Protein AF-A0A0X3PB44-F1 (afdb_monomer)

Foldseek 3Di:
DDPPPLPDAFLQVLLLVLQLQAAVVVLLVLLVQLQPDPDLVSNLVSLLVVLVVQLVSSCVVDDVPSDPLRRLLSCQLSVCLQQVVLQPVFAALPAAQLNVLVLLCVLLVPDCPDLLSQCLNPVVDCVNVNPDPPDDSLNSQLVSCQVQADQDAPHTSSNLVVLVRQSRPDDDPVSNSVSCSVVLRRDHSSSNSSSSCCRHPSHSNSVDDPQSSQCSSPVCLVVLVVVCVPPHSDGPSCSSVPPPD

Radius of gyration: 19.38 Å; Cα contacts (8 Å, |Δi|>4): 290; chains: 1; bounding box: 45×48×60 Å

Nearest PDB structures (foldseek):
  6bkf-assembly1_A  TM=9.216E-01  e=1.180E-10  Homo sapiens
  6bkg-assembly1_A  TM=8.943E-01  e=8.559E-11  Homo sapiens
  7lsy-assembly1_Y  TM=8.907E-01  e=2.461E-10  Homo sapiens
  3w1g-assembly1_A  TM=8.841E-01  e=3.096E-10  Homo sapiens
  4htp-assembly1_A  TM=9.283E-01  e=1.022E-09  Homo sapiens

Structure (mmCIF, N/CA/C/O backbone):
data_AF-A0A0X3PB44-F1
#
_entry.id   AF-A0A0X3PB44-F1
#
loop_
_atom_site.group_PDB
_atom_site.id
_atom_site.type_symbol
_atom_site.label_atom_id
_atom_site.label_alt_id
_atom_site.label_comp_id
_atom_site.label_asym_id
_atom_site.label_entity_id
_atom_site.label_seq_id
_atom_site.pdbx_PDB_ins_code
_atom_site.Cartn_x
_atom_site.Cartn_y
_atom_site.Cartn_z
_atom_site.occupancy
_atom_site.B_iso_or_equiv
_atom_site.auth_seq_id
_atom_site.auth_comp_id
_atom_site.auth_asym_id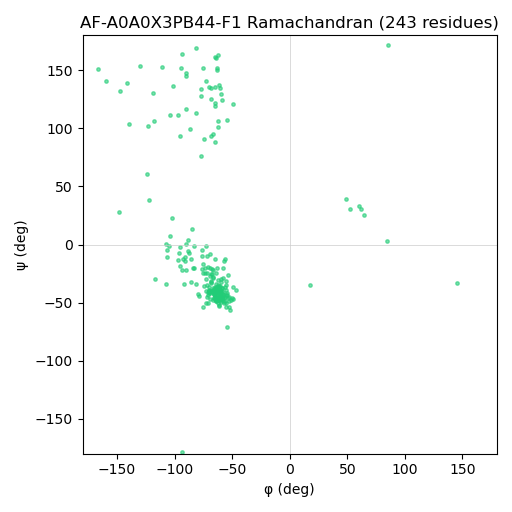
_atom_site.auth_atom_id
_atom_site.pdbx_PDB_model_num
ATOM 1 N N . MET A 1 1 ? 9.470 29.745 -38.416 1.00 33.91 1 MET A N 1
A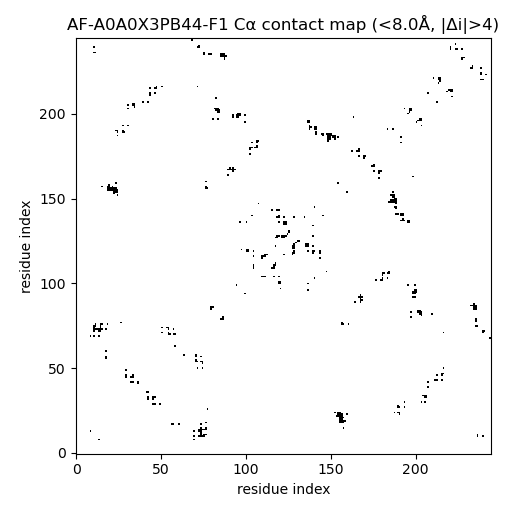TOM 2 C CA . MET A 1 1 ? 10.387 28.926 -37.599 1.00 33.91 1 MET A CA 1
ATOM 3 C C . MET A 1 1 ? 9.565 28.364 -36.459 1.00 33.91 1 MET A C 1
ATOM 5 O O . MET A 1 1 ? 9.212 29.106 -35.558 1.00 33.91 1 MET A O 1
ATOM 9 N N . THR A 1 2 ? 9.120 27.118 -36.587 1.00 33.22 2 THR A N 1
ATOM 10 C CA . THR A 1 2 ? 8.346 26.417 -35.558 1.00 33.22 2 THR A CA 1
ATOM 11 C C . THR A 1 2 ? 9.322 25.871 -34.525 1.00 33.22 2 THR A C 1
ATOM 13 O O . THR A 1 2 ? 10.145 25.020 -34.859 1.00 33.22 2 THR A O 1
ATOM 16 N N . GLU A 1 3 ? 9.269 26.392 -33.302 1.00 34.72 3 GLU A N 1
ATOM 17 C CA . GLU A 1 3 ? 10.006 25.851 -32.162 1.00 34.72 3 GLU A CA 1
ATOM 18 C C . GLU A 1 3 ? 9.521 24.426 -31.884 1.00 34.72 3 GLU A C 1
ATOM 20 O O . GLU A 1 3 ? 8.417 24.203 -31.393 1.00 34.72 3 GLU A O 1
ATOM 25 N N . SER A 1 4 ? 10.351 23.445 -32.228 1.00 36.22 4 SER A N 1
ATOM 26 C CA . SER A 1 4 ? 10.206 22.071 -31.768 1.00 36.22 4 SER A CA 1
ATOM 27 C C . SER A 1 4 ? 10.491 22.043 -30.268 1.00 36.22 4 SER A C 1
ATOM 29 O O . SER A 1 4 ? 11.646 21.955 -29.844 1.00 36.22 4 SER A O 1
ATOM 31 N N . THR A 1 5 ? 9.444 22.154 -29.455 1.00 37.22 5 THR A N 1
ATOM 32 C CA . THR A 1 5 ? 9.512 21.897 -28.017 1.00 37.22 5 THR A CA 1
ATOM 33 C C . THR A 1 5 ? 9.798 20.408 -27.843 1.00 37.22 5 THR A C 1
ATOM 35 O O . THR A 1 5 ? 8.906 19.569 -27.924 1.00 37.22 5 THR A O 1
ATOM 38 N N . SER A 1 6 ? 11.071 20.049 -27.683 1.00 42.00 6 SER A N 1
ATOM 39 C CA . SER A 1 6 ? 11.455 18.696 -27.286 1.00 42.00 6 SER A CA 1
ATOM 40 C C . SER A 1 6 ? 10.859 18.438 -25.901 1.00 42.00 6 SER A C 1
ATOM 42 O O . SER A 1 6 ? 11.397 18.932 -24.912 1.00 42.00 6 SER A O 1
ATOM 44 N N . CYS A 1 7 ? 9.742 17.706 -25.819 1.00 48.41 7 CYS A N 1
ATOM 45 C CA . CYS A 1 7 ? 9.168 17.253 -24.552 1.00 48.41 7 CYS A CA 1
ATOM 46 C C . CYS A 1 7 ? 10.237 16.488 -23.766 1.00 48.41 7 CYS A C 1
ATOM 48 O O . CYS A 1 7 ? 10.630 15.381 -24.127 1.00 48.41 7 CYS A O 1
ATOM 50 N N . GLN A 1 8 ? 10.748 17.112 -22.709 1.00 57.81 8 GLN A N 1
ATOM 51 C CA . GLN A 1 8 ? 11.728 16.505 -21.825 1.00 57.81 8 GLN A CA 1
ATOM 52 C C . GLN A 1 8 ? 11.036 15.371 -21.055 1.00 57.81 8 GLN A C 1
ATOM 54 O O . GLN A 1 8 ? 9.994 15.588 -20.441 1.00 57.81 8 GLN A O 1
ATOM 59 N N . PHE A 1 9 ? 11.584 14.156 -21.106 1.00 58.06 9 PHE A N 1
ATOM 60 C CA . PHE A 1 9 ? 11.024 13.011 -20.390 1.00 58.06 9 PHE A CA 1
ATOM 61 C C . PHE A 1 9 ? 11.114 13.233 -18.872 1.00 58.06 9 PHE A C 1
ATOM 63 O O . PHE A 1 9 ? 12.212 13.370 -18.328 1.00 58.06 9 PHE A O 1
ATOM 70 N N . ILE A 1 10 ? 9.966 13.256 -18.188 1.00 65.31 10 ILE A N 1
ATOM 71 C CA . ILE A 1 10 ? 9.881 13.352 -16.726 1.00 65.31 10 ILE A CA 1
ATOM 72 C C . ILE A 1 10 ? 9.184 12.080 -16.199 1.00 65.31 10 ILE A C 1
ATOM 74 O O . ILE A 1 10 ? 7.964 11.971 -16.323 1.00 65.31 10 ILE A O 1
ATOM 78 N N . PRO A 1 11 ? 9.914 11.133 -15.571 1.00 63.12 11 PRO A N 1
ATOM 79 C CA . PRO A 1 11 ? 9.401 9.875 -15.018 1.00 63.12 11 PRO A CA 1
ATOM 80 C C . PRO A 1 11 ? 8.130 9.997 -14.181 1.00 63.12 11 PRO A C 1
ATOM 82 O O . PRO A 1 11 ? 7.253 9.141 -14.254 1.00 63.12 11 PRO A O 1
ATOM 85 N N . SER A 1 12 ? 8.024 11.050 -13.368 1.00 66.56 12 SER A N 1
ATOM 86 C CA . SER A 1 12 ? 6.854 11.279 -12.521 1.00 66.56 12 SER A CA 1
ATOM 87 C C . SER A 1 12 ? 5.620 11.673 -13.331 1.00 66.56 12 SER A C 1
ATOM 89 O O . SER A 1 12 ? 4.534 11.189 -13.026 1.00 66.56 12 SER A O 1
ATOM 91 N N . VAL A 1 13 ? 5.783 12.488 -14.377 1.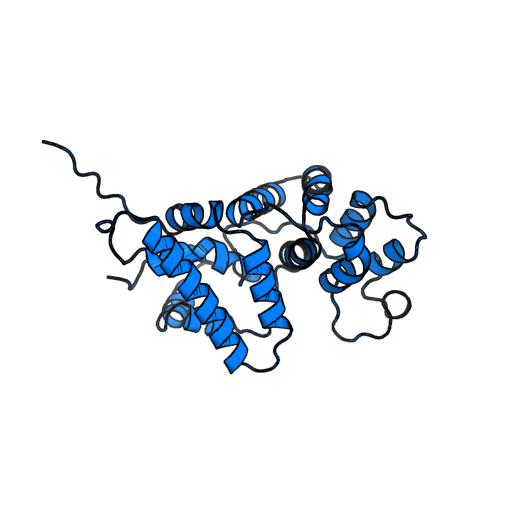00 73.31 13 VAL A N 1
ATOM 92 C CA . VAL A 1 13 ? 4.695 12.925 -15.268 1.00 73.31 13 VAL A CA 1
ATOM 93 C C . VAL A 1 13 ? 4.255 11.776 -16.169 1.00 73.31 13 VAL A C 1
ATOM 95 O O . VAL A 1 13 ? 3.077 11.431 -16.212 1.00 73.31 13 VAL A O 1
ATOM 98 N N . GLU A 1 14 ? 5.207 11.118 -16.825 1.00 74.38 14 GLU A N 1
ATOM 99 C CA . GLU A 1 14 ? 4.928 9.988 -17.714 1.00 74.38 14 GLU A CA 1
ATOM 100 C C . GLU A 1 14 ? 4.397 8.774 -16.950 1.00 74.38 14 GLU A C 1
ATOM 102 O O . GLU A 1 14 ? 3.469 8.099 -17.393 1.00 74.38 14 GLU A O 1
ATOM 107 N N . GLY A 1 15 ? 4.918 8.531 -15.746 1.00 78.81 15 GLY A N 1
ATOM 108 C CA . GLY A 1 15 ? 4.370 7.532 -14.841 1.00 78.81 15 GLY A CA 1
ATOM 109 C C . GLY A 1 15 ? 2.950 7.863 -14.392 1.00 78.81 15 GLY A C 1
ATOM 110 O O . GLY A 1 15 ? 2.113 6.963 -14.340 1.00 78.81 15 GLY A O 1
ATOM 111 N N . ALA A 1 16 ? 2.647 9.130 -14.085 1.00 80.69 16 ALA A N 1
ATOM 112 C CA . ALA A 1 16 ? 1.296 9.542 -13.700 1.00 80.69 16 ALA A CA 1
ATOM 113 C C . ALA A 1 16 ? 0.276 9.287 -14.821 1.00 80.69 16 ALA A C 1
ATOM 115 O O . ALA A 1 16 ? -0.841 8.859 -14.535 1.00 80.69 16 ALA A O 1
ATOM 116 N N . ARG A 1 17 ? 0.681 9.462 -16.086 1.00 82.75 17 ARG A N 1
ATOM 117 C CA . ARG A 1 17 ? -0.168 9.222 -17.260 1.00 82.75 17 ARG A CA 1
ATOM 118 C C . ARG A 1 17 ? -0.655 7.778 -17.371 1.00 82.75 17 ARG A C 1
ATOM 120 O O . ARG A 1 17 ? -1.838 7.557 -17.580 1.00 82.75 17 ARG A O 1
ATOM 127 N N . ILE A 1 18 ? 0.221 6.788 -17.207 1.00 86.88 18 ILE A N 1
ATOM 128 C CA . ILE A 1 18 ? -0.222 5.384 -17.182 1.00 86.88 18 ILE A CA 1
ATOM 129 C C . ILE A 1 18 ? -0.915 5.043 -15.855 1.00 86.88 18 ILE A C 1
ATOM 131 O O . ILE A 1 18 ? -1.887 4.287 -15.833 1.00 86.88 18 ILE A O 1
ATOM 135 N N . ALA A 1 19 ? -0.454 5.607 -14.736 1.00 89.56 19 ALA A N 1
ATOM 136 C CA . ALA A 1 19 ? -1.018 5.339 -13.416 1.00 89.56 19 ALA A CA 1
ATOM 137 C C . ALA A 1 19 ? -2.473 5.812 -13.261 1.00 89.56 19 ALA A C 1
ATOM 139 O O . ALA A 1 19 ? -3.181 5.271 -12.409 1.00 89.56 19 ALA A O 1
ATOM 140 N N . SER A 1 20 ? -2.921 6.796 -14.046 1.00 91.56 20 SER A N 1
ATOM 141 C CA . SER A 1 20 ? -4.304 7.284 -14.035 1.00 91.56 20 SER A CA 1
ATOM 142 C C . SER A 1 20 ? -5.293 6.320 -14.688 1.00 91.56 20 SER A C 1
ATOM 144 O O . SER A 1 20 ? -6.471 6.383 -14.368 1.00 91.56 20 SER A O 1
ATOM 146 N N . GLU A 1 21 ? -4.830 5.401 -15.537 1.00 90.06 21 GLU A N 1
ATOM 147 C CA . GLU A 1 21 ? -5.661 4.369 -16.177 1.00 90.06 21 GLU A CA 1
ATOM 148 C C . GLU A 1 21 ? -5.430 2.972 -15.582 1.00 90.06 21 GLU A C 1
ATOM 150 O O . GLU A 1 21 ? -6.163 2.027 -15.876 1.00 90.06 21 GLU A O 1
ATOM 155 N N . PHE A 1 22 ? -4.391 2.804 -14.758 1.00 92.31 22 PHE A N 1
ATOM 156 C CA . PHE A 1 22 ? -4.017 1.508 -14.202 1.00 92.31 22 PHE A CA 1
ATOM 157 C C . PHE A 1 22 ? -4.732 1.249 -12.862 1.00 92.31 22 PHE A C 1
ATOM 159 O O . PHE A 1 22 ? -4.448 1.956 -11.889 1.00 92.31 22 PHE A O 1
ATOM 166 N N . PRO A 1 23 ? -5.596 0.217 -12.749 1.00 95.38 23 PRO A N 1
ATOM 167 C CA . PRO A 1 23 ? -6.331 -0.039 -11.511 1.00 95.38 23 PRO A CA 1
ATOM 168 C C . PRO A 1 23 ? -5.408 -0.508 -10.381 1.00 95.38 23 PRO A C 1
ATOM 170 O O . PRO A 1 23 ? -4.579 -1.411 -10.564 1.00 95.38 23 PRO A O 1
ATOM 173 N N . PHE A 1 24 ? -5.584 0.058 -9.188 1.00 97.44 24 PHE A N 1
ATOM 174 C CA . PHE A 1 24 ? -4.818 -0.298 -7.996 1.00 97.44 24 PHE A CA 1
ATOM 175 C C . PHE A 1 24 ? -5.026 -1.765 -7.609 1.00 97.44 24 PHE A C 1
ATOM 177 O O . PHE A 1 24 ? -4.054 -2.459 -7.304 1.00 97.44 24 PHE A O 1
ATOM 184 N N . TYR A 1 25 ? -6.243 -2.289 -7.758 1.00 96.94 25 TYR A N 1
ATOM 185 C CA . TYR A 1 25 ? -6.548 -3.703 -7.558 1.00 96.94 25 TYR A CA 1
ATOM 186 C C . TYR A 1 25 ? -5.595 -4.667 -8.297 1.00 96.94 25 TYR A C 1
ATOM 188 O O . TYR A 1 25 ? -5.221 -5.720 -7.770 1.00 96.94 25 TYR A O 1
ATOM 196 N N . ILE A 1 26 ? -5.138 -4.326 -9.512 1.00 96.19 26 ILE A N 1
ATOM 197 C CA . ILE A 1 26 ? -4.180 -5.159 -10.261 1.00 96.19 26 ILE A CA 1
ATOM 198 C C . ILE A 1 26 ? -2.817 -5.207 -9.555 1.00 96.19 26 ILE A C 1
ATOM 200 O O . ILE A 1 26 ? -2.192 -6.270 -9.493 1.00 96.19 26 ILE A O 1
ATOM 204 N N . LEU A 1 27 ? -2.372 -4.085 -8.985 1.00 97.38 27 LEU A N 1
ATOM 205 C CA . LEU A 1 27 ? -1.155 -4.017 -8.177 1.00 97.38 27 LEU A CA 1
ATOM 206 C C . LEU A 1 27 ? -1.317 -4.784 -6.855 1.00 97.38 27 LEU A C 1
ATOM 208 O O . LEU A 1 27 ? -0.427 -5.542 -6.472 1.00 97.38 27 LEU A O 1
ATOM 212 N N . CYS A 1 28 ? -2.476 -4.691 -6.204 1.00 97.75 28 CYS A N 1
ATOM 213 C CA . CYS A 1 28 ? -2.785 -5.480 -5.011 1.00 97.75 28 CYS A CA 1
ATOM 214 C C . CYS A 1 28 ? -2.748 -6.993 -5.271 1.00 97.75 28 CYS A C 1
ATOM 216 O O . CYS A 1 28 ? -2.203 -7.746 -4.464 1.00 97.75 28 CYS A O 1
ATOM 218 N N . LYS A 1 29 ? -3.249 -7.454 -6.426 1.00 97.31 29 LYS A N 1
ATOM 219 C CA . LYS A 1 29 ? -3.126 -8.862 -6.847 1.00 97.31 29 LYS A CA 1
ATOM 220 C C . LYS A 1 29 ? -1.672 -9.296 -7.025 1.00 97.31 29 LYS A C 1
ATOM 222 O O . LYS A 1 29 ? -1.329 -10.429 -6.684 1.00 97.31 29 LYS A O 1
ATOM 227 N N . LEU A 1 30 ? -0.809 -8.417 -7.544 1.00 98.00 30 LEU A N 1
ATOM 228 C CA . LEU A 1 30 ? 0.629 -8.688 -7.577 1.00 98.00 30 LEU A CA 1
ATOM 229 C C . LEU A 1 30 ? 1.170 -8.837 -6.152 1.00 98.00 30 LEU A C 1
ATOM 231 O O . LEU A 1 30 ? 1.839 -9.830 -5.878 1.00 98.00 30 LEU A O 1
ATOM 235 N N . PHE A 1 31 ? 0.884 -7.889 -5.258 1.00 97.88 31 PHE A N 1
ATOM 236 C CA . PHE A 1 31 ? 1.365 -7.942 -3.877 1.00 97.88 31 PHE A CA 1
ATOM 237 C C . PHE A 1 31 ? 0.943 -9.234 -3.170 1.00 97.88 31 PHE A C 1
ATOM 239 O O . PHE A 1 31 ? 1.796 -9.901 -2.589 1.00 97.88 31 PHE A O 1
ATOM 246 N N . GLU A 1 32 ? -0.317 -9.652 -3.317 1.00 96.50 32 GLU A N 1
ATOM 247 C CA . GLU A 1 32 ? -0.823 -10.911 -2.757 1.00 96.50 32 GLU A CA 1
ATOM 248 C C . GLU A 1 32 ? -0.089 -12.133 -3.327 1.00 96.50 32 GLU A C 1
ATOM 250 O O . GLU A 1 32 ? 0.370 -13.013 -2.598 1.00 96.50 32 GLU A O 1
ATOM 255 N N . ARG A 1 33 ? 0.125 -12.167 -4.647 1.00 96.50 33 ARG A N 1
ATOM 256 C CA . ARG A 1 33 ? 0.892 -13.244 -5.288 1.00 96.50 33 ARG A CA 1
ATOM 257 C C . ARG A 1 33 ? 2.339 -13.299 -4.787 1.00 96.50 33 ARG A C 1
ATOM 259 O O . ARG A 1 33 ? 2.908 -14.389 -4.666 1.00 96.50 33 ARG A O 1
ATOM 266 N N . LEU A 1 34 ? 2.952 -12.144 -4.527 1.00 96.75 34 LEU A N 1
ATOM 267 C CA . LEU A 1 34 ? 4.317 -12.049 -4.014 1.00 96.75 34 LEU A CA 1
ATOM 268 C C . LEU A 1 34 ? 4.407 -12.458 -2.537 1.00 96.75 34 LEU A C 1
ATOM 270 O O . LEU A 1 34 ? 5.363 -13.151 -2.184 1.00 96.75 34 LEU A O 1
ATOM 274 N N . SER A 1 35 ? 3.437 -12.084 -1.697 1.00 94.00 35 SER A N 1
ATOM 275 C CA . SER A 1 35 ? 3.423 -12.437 -0.271 1.00 94.00 35 SER A CA 1
ATOM 276 C C . SER A 1 35 ? 3.158 -13.924 -0.037 1.00 94.00 35 SER A C 1
ATOM 278 O O . SER A 1 35 ? 3.829 -14.533 0.793 1.00 94.00 35 SER A O 1
ATOM 280 N N . CYS A 1 36 ? 2.247 -14.541 -0.796 1.00 92.25 36 CYS A N 1
ATOM 281 C CA . CYS A 1 36 ? 1.906 -15.959 -0.628 1.00 92.25 36 CYS A CA 1
ATOM 282 C C . CYS A 1 36 ? 2.989 -16.923 -1.139 1.00 92.25 36 CYS A C 1
ATOM 284 O O . CYS A 1 36 ? 3.057 -18.076 -0.711 1.00 92.25 36 CYS A O 1
ATOM 286 N N . SER A 1 37 ? 3.840 -16.494 -2.075 1.00 93.69 37 SER A N 1
ATOM 287 C CA . SER A 1 37 ? 4.899 -17.353 -2.610 1.00 93.69 37 SER A CA 1
ATOM 288 C C . SER A 1 37 ? 6.070 -17.466 -1.631 1.00 93.69 37 SER A C 1
ATOM 290 O O . SER A 1 37 ? 6.594 -16.461 -1.168 1.00 93.69 37 SER A O 1
ATOM 292 N N . GLN A 1 38 ? 6.578 -18.676 -1.398 1.00 92.81 38 GLN A N 1
ATOM 293 C CA . GLN A 1 38 ? 7.861 -18.889 -0.704 1.00 92.81 38 GLN A CA 1
ATOM 294 C C . GLN A 1 38 ? 9.035 -19.072 -1.684 1.00 92.81 38 GLN A C 1
ATOM 296 O O . GLN A 1 38 ? 10.200 -19.085 -1.299 1.00 92.81 38 GLN A O 1
ATOM 301 N N . VAL A 1 39 ? 8.749 -19.177 -2.988 1.00 96.12 39 VAL A N 1
ATOM 302 C CA . VAL A 1 39 ? 9.752 -19.464 -4.022 1.00 96.12 39 VAL A CA 1
ATOM 303 C C . VAL A 1 39 ? 10.219 -18.166 -4.677 1.00 96.12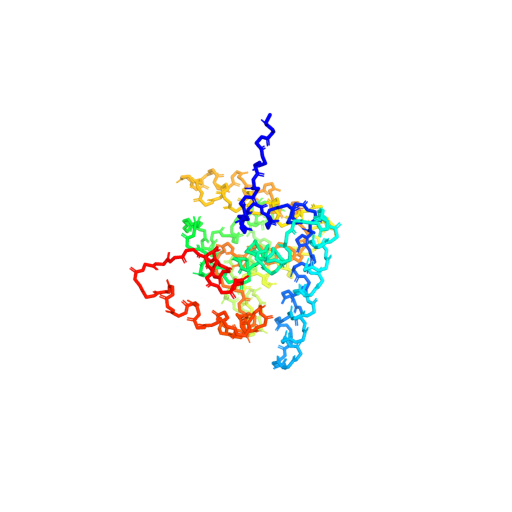 39 VAL A C 1
ATOM 305 O O . VAL A 1 39 ? 9.479 -17.547 -5.446 1.00 96.12 39 VAL A O 1
ATOM 308 N N . MET A 1 40 ? 11.478 -17.784 -4.434 1.00 96.31 40 MET A N 1
ATOM 309 C CA . MET A 1 40 ? 12.082 -16.552 -4.966 1.00 96.31 40 MET A CA 1
ATOM 310 C C . MET A 1 40 ? 12.006 -16.457 -6.499 1.00 96.31 40 MET A C 1
ATOM 312 O O . MET A 1 40 ? 11.702 -15.393 -7.034 1.00 96.31 40 MET A O 1
ATOM 316 N N . LYS A 1 41 ? 12.210 -17.571 -7.220 1.00 96.44 41 LYS A N 1
ATOM 317 C CA . LYS A 1 41 ? 12.077 -17.617 -8.689 1.00 96.44 41 LYS A CA 1
ATOM 318 C C . LYS A 1 41 ? 10.675 -17.193 -9.148 1.00 96.44 41 LYS A C 1
ATOM 320 O O . LYS A 1 41 ? 10.559 -16.292 -9.972 1.00 96.44 41 LYS A O 1
ATOM 325 N N . LYS A 1 42 ? 9.621 -17.746 -8.532 1.00 96.88 42 LYS A N 1
ATOM 326 C CA . LYS A 1 42 ? 8.221 -17.394 -8.835 1.00 96.88 42 LYS A CA 1
ATOM 327 C C . LYS A 1 42 ? 7.911 -15.928 -8.523 1.00 96.88 42 LYS A C 1
ATOM 329 O O . LYS A 1 42 ? 7.153 -15.301 -9.258 1.00 96.88 42 LYS A O 1
ATOM 334 N N . LYS A 1 43 ? 8.495 -15.371 -7.451 1.00 97.38 43 LYS A N 1
ATOM 335 C CA . LYS A 1 43 ? 8.337 -13.945 -7.116 1.00 97.38 43 LYS A CA 1
ATOM 336 C C . LYS A 1 43 ? 8.946 -13.048 -8.191 1.00 97.38 43 LYS A C 1
ATOM 338 O O . LYS A 1 43 ? 8.274 -12.141 -8.674 1.00 97.38 43 LYS A O 1
ATOM 343 N N . LYS A 1 44 ? 10.188 -13.336 -8.598 1.00 96.94 44 LYS A N 1
ATOM 344 C CA . LYS A 1 44 ? 10.873 -12.610 -9.677 1.00 96.94 44 LYS A CA 1
ATOM 345 C C . LYS A 1 44 ? 10.088 -12.688 -10.986 1.00 96.94 44 LYS A C 1
ATOM 347 O O . LYS A 1 44 ? 9.854 -11.661 -11.604 1.00 96.94 44 LYS A O 1
ATOM 352 N N . GLU A 1 45 ? 9.613 -13.874 -11.364 1.00 96.69 45 GLU A N 1
ATOM 353 C CA . GLU A 1 45 ? 8.793 -14.068 -12.569 1.00 96.69 45 GLU A CA 1
ATOM 354 C C . GLU A 1 45 ? 7.490 -13.259 -12.530 1.00 96.69 45 GLU A C 1
ATOM 356 O O . GLU A 1 45 ? 7.144 -12.615 -13.519 1.00 96.69 45 GLU A O 1
ATOM 361 N N . ALA A 1 46 ? 6.781 -13.252 -11.395 1.00 97.75 46 ALA A N 1
ATOM 362 C CA . ALA A 1 46 ? 5.548 -12.484 -11.231 1.00 97.75 46 ALA A CA 1
ATOM 363 C C . ALA A 1 46 ? 5.791 -10.969 -11.327 1.00 97.75 46 ALA A C 1
ATOM 365 O O . ALA A 1 46 ? 5.070 -10.281 -12.049 1.00 97.75 46 ALA A O 1
ATOM 366 N N . LEU A 1 47 ? 6.828 -10.463 -10.650 1.00 97.19 47 LEU A N 1
ATOM 367 C CA . LEU A 1 47 ? 7.200 -9.049 -10.700 1.00 97.19 47 LEU A CA 1
ATOM 368 C C . LEU A 1 47 ? 7.656 -8.636 -12.108 1.00 97.19 47 LEU A C 1
ATOM 370 O O . LEU A 1 47 ? 7.164 -7.648 -12.644 1.00 97.19 47 LEU A O 1
ATOM 374 N N . SER A 1 48 ? 8.527 -9.416 -12.752 1.00 95.06 48 SER A N 1
ATOM 375 C CA . SER A 1 48 ? 8.977 -9.147 -14.123 1.00 95.06 48 SER A CA 1
ATOM 376 C C . SER A 1 48 ? 7.840 -9.243 -15.145 1.00 95.06 48 SER A C 1
ATOM 378 O O . SER A 1 48 ? 7.828 -8.499 -16.122 1.00 95.06 48 SER A O 1
ATOM 380 N N . ALA A 1 49 ? 6.858 -10.129 -14.951 1.00 95.81 49 ALA A N 1
ATOM 381 C CA . ALA A 1 49 ? 5.658 -10.162 -15.788 1.00 95.81 49 ALA A CA 1
ATOM 382 C C . ALA A 1 49 ? 4.809 -8.893 -15.620 1.00 95.81 49 ALA A C 1
ATOM 384 O O . ALA A 1 49 ? 4.367 -8.327 -16.617 1.00 95.81 49 ALA A O 1
ATOM 385 N N . PHE A 1 50 ? 4.627 -8.416 -14.386 1.00 96.25 50 PHE A N 1
ATOM 386 C CA . PHE A 1 50 ? 3.921 -7.163 -14.128 1.00 96.25 50 PHE A CA 1
ATOM 387 C C . PHE A 1 50 ? 4.625 -5.964 -14.775 1.00 96.25 50 PHE A C 1
ATOM 389 O O . PHE A 1 50 ? 3.975 -5.190 -15.469 1.00 96.25 50 PHE A O 1
ATOM 396 N N . ILE A 1 51 ? 5.947 -5.846 -14.607 1.00 92.19 51 ILE A N 1
ATOM 397 C CA . ILE A 1 51 ? 6.744 -4.759 -15.198 1.00 92.19 51 ILE A CA 1
ATOM 398 C C . ILE A 1 51 ? 6.630 -4.775 -16.726 1.00 92.19 51 ILE A C 1
ATOM 400 O O . ILE A 1 51 ? 6.383 -3.737 -17.327 1.00 92.19 51 ILE A O 1
ATOM 404 N N . ARG A 1 52 ? 6.725 -5.947 -17.369 1.00 90.88 52 ARG A N 1
ATOM 405 C CA . ARG A 1 52 ? 6.532 -6.053 -18.826 1.00 90.88 52 ARG A CA 1
ATOM 406 C C . ARG A 1 52 ? 5.148 -5.579 -19.264 1.00 90.88 52 ARG A C 1
ATOM 408 O O . ARG A 1 52 ? 5.047 -4.821 -20.218 1.00 90.88 52 ARG A O 1
ATOM 415 N N . ASN A 1 53 ? 4.093 -5.980 -18.554 1.00 91.44 53 ASN A N 1
ATOM 416 C CA . ASN A 1 53 ? 2.732 -5.540 -18.870 1.00 91.44 53 ASN A CA 1
ATOM 417 C C . ASN A 1 53 ? 2.544 -4.030 -18.678 1.00 91.44 53 ASN A C 1
ATOM 419 O O . ASN A 1 53 ? 1.812 -3.413 -19.447 1.00 91.44 53 ASN A O 1
ATOM 423 N N . TRP A 1 54 ? 3.189 -3.449 -17.664 1.00 90.00 54 TRP A N 1
ATOM 424 C CA . TRP A 1 54 ? 3.219 -2.005 -17.447 1.00 90.00 54 TRP A CA 1
ATOM 425 C C . TRP A 1 54 ? 3.871 -1.285 -18.628 1.00 90.00 54 TRP A C 1
ATOM 427 O O . TRP A 1 54 ? 3.252 -0.411 -19.224 1.00 90.00 54 TRP A O 1
ATOM 437 N N . VAL A 1 55 ? 5.081 -1.707 -19.008 1.00 86.12 55 VAL A N 1
ATOM 438 C CA . VAL A 1 55 ? 5.840 -1.114 -20.120 1.00 86.12 55 VAL A CA 1
ATOM 439 C C . VAL A 1 55 ? 5.064 -1.214 -21.433 1.00 86.12 55 VAL A C 1
ATOM 441 O O . VAL A 1 55 ? 4.891 -0.202 -22.097 1.00 86.12 55 VAL A O 1
ATOM 444 N N . ILE A 1 56 ? 4.505 -2.384 -21.762 1.00 86.06 56 ILE A N 1
ATOM 445 C CA . ILE A 1 56 ? 3.702 -2.572 -22.984 1.00 86.06 56 ILE A CA 1
ATOM 446 C C . ILE A 1 56 ? 2.480 -1.642 -22.996 1.00 86.06 56 ILE A C 1
ATOM 448 O O . ILE A 1 56 ? 2.143 -1.067 -24.028 1.00 86.06 56 ILE A O 1
ATOM 452 N N . ARG A 1 57 ? 1.787 -1.481 -21.859 1.00 86.81 57 ARG A N 1
ATOM 453 C CA . ARG A 1 57 ? 0.661 -0.538 -21.763 1.00 86.81 57 ARG A CA 1
ATOM 454 C C . ARG A 1 57 ? 1.110 0.900 -21.992 1.00 86.81 57 ARG A C 1
ATOM 456 O O . ARG A 1 57 ? 0.432 1.618 -22.717 1.00 86.81 57 ARG A O 1
ATOM 463 N N . TYR A 1 58 ? 2.232 1.288 -21.396 1.00 83.12 58 TYR A N 1
ATOM 464 C CA . TYR A 1 58 ? 2.782 2.631 -21.532 1.00 83.12 58 TYR A CA 1
ATOM 465 C C . TYR A 1 58 ? 3.184 2.918 -22.987 1.00 83.12 58 TYR A C 1
ATOM 467 O O . TYR A 1 58 ? 2.785 3.933 -23.551 1.00 83.12 58 TYR A O 1
ATOM 475 N N . GLU A 1 59 ? 3.879 1.979 -23.633 1.00 81.94 59 GLU A N 1
ATOM 476 C CA . GLU A 1 59 ? 4.286 2.072 -25.041 1.00 81.94 59 GLU A CA 1
ATOM 477 C C . GLU A 1 59 ? 3.095 2.213 -26.001 1.00 81.94 59 GLU A C 1
ATOM 479 O O . GLU A 1 59 ? 3.199 2.898 -27.014 1.00 81.94 59 GLU A O 1
ATOM 484 N N . ASN A 1 60 ? 1.942 1.622 -25.673 1.00 82.31 60 ASN A N 1
ATOM 485 C CA . ASN A 1 60 ? 0.721 1.766 -26.470 1.00 82.31 60 ASN A CA 1
ATOM 486 C C . ASN A 1 60 ? 0.025 3.130 -26.305 1.00 82.31 60 ASN A C 1
ATOM 488 O O . ASN A 1 60 ? -0.830 3.466 -27.122 1.00 82.31 60 ASN A O 1
ATOM 492 N N . GLN A 1 61 ? 0.348 3.901 -25.262 1.00 78.06 61 GLN A N 1
ATOM 493 C CA . GLN A 1 61 ? -0.234 5.226 -25.010 1.00 78.06 61 GLN A CA 1
ATOM 494 C C . GLN A 1 61 ? 0.609 6.369 -25.595 1.00 78.06 61 GLN A C 1
ATOM 496 O O . GLN A 1 61 ? 0.091 7.469 -25.808 1.00 78.06 61 GLN A O 1
ATOM 501 N N . ILE A 1 62 ? 1.900 6.150 -25.843 1.00 74.69 62 ILE A N 1
ATOM 502 C CA . ILE A 1 62 ? 2.803 7.174 -26.381 1.00 74.69 62 ILE A CA 1
ATOM 503 C C . ILE A 1 62 ? 2.823 7.165 -27.914 1.00 74.69 62 ILE A C 1
ATOM 505 O O . ILE A 1 62 ? 2.686 6.127 -28.562 1.00 74.69 62 ILE A O 1
ATOM 509 N N . GLU A 1 63 ? 3.014 8.338 -28.519 1.00 69.00 63 GLU A N 1
ATOM 510 C CA . GLU A 1 63 ? 3.271 8.420 -29.956 1.00 69.00 63 GLU A CA 1
ATOM 511 C C . GLU A 1 63 ? 4.611 7.746 -30.276 1.00 69.00 63 GLU A C 1
ATOM 513 O O . GLU A 1 63 ? 5.611 7.983 -29.599 1.00 69.00 63 GLU A O 1
ATOM 518 N N . LYS A 1 64 ? 4.649 6.939 -31.343 1.00 59.00 64 LYS A N 1
ATOM 519 C CA . LYS A 1 64 ? 5.783 6.061 -31.706 1.00 59.00 64 LYS A CA 1
ATOM 520 C C . LYS A 1 64 ? 7.142 6.771 -31.885 1.00 59.00 64 LYS A C 1
ATOM 522 O O . LYS A 1 64 ? 8.159 6.089 -31.946 1.00 59.00 64 LYS A O 1
ATOM 527 N N . ASN A 1 65 ? 7.166 8.106 -31.950 1.00 52.28 65 ASN A N 1
ATOM 528 C CA . ASN A 1 65 ? 8.371 8.930 -32.117 1.00 52.28 65 ASN A CA 1
ATOM 529 C C . ASN A 1 65 ? 8.835 9.643 -30.825 1.00 52.28 65 ASN A C 1
ATOM 531 O O . ASN A 1 65 ? 9.858 10.323 -30.844 1.00 52.28 65 ASN A O 1
ATOM 535 N N . SER A 1 66 ? 8.122 9.482 -29.703 1.00 57.66 66 SER A N 1
ATOM 536 C CA . SER A 1 66 ? 8.552 9.921 -28.369 1.00 57.66 66 SER A CA 1
ATOM 537 C C . SER A 1 66 ? 9.397 8.805 -27.743 1.00 57.66 66 SER A C 1
ATOM 539 O O . SER A 1 66 ? 8.889 7.767 -27.331 1.00 57.66 66 SER A O 1
ATOM 541 N N . ALA A 1 67 ? 10.717 8.951 -27.814 1.00 51.41 67 ALA A N 1
ATOM 542 C CA . ALA A 1 67 ? 11.696 7.878 -27.658 1.00 51.41 67 ALA A CA 1
ATOM 543 C C . ALA A 1 67 ? 11.519 6.958 -26.422 1.00 51.41 67 ALA A C 1
ATOM 545 O O . ALA A 1 67 ? 11.628 7.392 -25.280 1.00 51.41 67 ALA A O 1
ATOM 546 N N . ILE A 1 68 ? 11.355 5.658 -26.703 1.00 49.25 68 ILE A N 1
ATOM 547 C CA . ILE A 1 68 ? 11.914 4.403 -26.127 1.00 49.25 68 ILE A CA 1
ATOM 548 C C . ILE A 1 68 ? 12.572 4.434 -24.718 1.00 49.25 68 ILE A C 1
ATOM 550 O O . ILE A 1 68 ? 12.414 3.476 -23.962 1.00 49.25 68 ILE A O 1
ATOM 554 N N . ALA A 1 69 ? 13.262 5.503 -24.307 1.00 48.25 69 ALA A N 1
ATOM 555 C CA . ALA A 1 69 ? 13.806 5.683 -22.951 1.00 48.25 69 ALA A CA 1
ATOM 556 C C . ALA A 1 69 ? 12.716 5.798 -21.860 1.00 48.25 69 ALA A C 1
ATOM 558 O O . ALA A 1 69 ? 12.993 5.686 -20.664 1.00 48.25 69 ALA A O 1
ATOM 559 N N . ALA A 1 70 ? 11.464 5.986 -22.275 1.00 55.47 70 ALA A N 1
ATOM 560 C CA . ALA A 1 70 ? 10.340 6.280 -21.408 1.00 55.47 70 ALA A CA 1
ATOM 561 C C . ALA A 1 70 ? 9.669 5.054 -20.741 1.00 55.47 70 ALA A C 1
ATOM 563 O O . ALA A 1 70 ? 9.030 5.184 -19.693 1.00 55.47 70 ALA A O 1
ATOM 564 N N . GLY A 1 71 ? 9.872 3.847 -21.289 1.00 66.38 71 GLY A N 1
ATOM 565 C CA . GLY A 1 71 ? 9.167 2.617 -20.898 1.00 66.38 71 GLY A CA 1
ATOM 566 C C . GLY A 1 71 ? 9.256 2.282 -19.407 1.00 66.38 71 GLY A C 1
ATOM 567 O O . GLY A 1 71 ? 8.279 2.415 -18.670 1.00 66.38 71 GLY A O 1
ATOM 568 N N . VAL A 1 72 ? 10.434 1.862 -18.933 1.00 68.50 72 VAL A N 1
ATOM 569 C CA . VAL A 1 72 ? 10.643 1.530 -17.506 1.00 68.50 72 VAL A CA 1
ATOM 570 C C . VAL A 1 72 ? 10.745 2.795 -16.643 1.00 68.50 72 VAL A C 1
ATOM 572 O O . VAL A 1 72 ? 10.408 2.758 -15.461 1.00 68.50 72 VAL A O 1
ATOM 575 N N . GLY A 1 73 ? 11.139 3.933 -17.226 1.00 66.00 73 GLY A N 1
ATOM 576 C CA . GLY A 1 73 ? 11.177 5.217 -16.523 1.00 66.00 73 GLY A CA 1
ATOM 577 C C . GLY A 1 73 ? 9.806 5.644 -15.980 1.00 66.00 73 GLY A C 1
ATOM 578 O O . GLY A 1 73 ? 9.733 6.239 -14.911 1.00 66.00 73 GLY A O 1
ATOM 579 N N . SER A 1 74 ? 8.709 5.250 -16.635 1.00 76.69 74 SER A N 1
ATOM 580 C CA . SER A 1 74 ? 7.337 5.477 -16.153 1.00 76.69 74 SER A CA 1
ATOM 581 C C . SER A 1 74 ? 6.953 4.651 -14.908 1.00 76.69 74 SER A C 1
ATOM 583 O O . SER A 1 74 ? 5.894 4.867 -14.325 1.00 76.69 74 SER A O 1
ATOM 585 N N . PHE A 1 75 ? 7.781 3.696 -14.457 1.00 86.44 75 PHE A N 1
ATOM 586 C CA . PHE A 1 75 ? 7.431 2.753 -13.381 1.00 86.44 75 PHE A CA 1
ATOM 587 C C . PHE A 1 75 ? 7.478 3.360 -11.967 1.00 86.44 75 PHE A C 1
ATOM 589 O O . PHE A 1 75 ? 7.113 2.702 -10.988 1.00 86.44 75 PHE A O 1
ATOM 596 N N . TYR A 1 76 ? 7.911 4.617 -11.837 1.00 86.31 76 TYR A N 1
ATOM 597 C CA . TYR A 1 76 ? 8.051 5.313 -10.555 1.00 86.31 76 TYR A CA 1
ATOM 598 C C . TYR A 1 76 ? 6.807 5.231 -9.639 1.00 86.31 76 TYR A C 1
ATOM 600 O O . TYR A 1 76 ? 6.974 4.872 -8.467 1.00 86.31 76 TYR A O 1
ATOM 608 N N . PRO A 1 77 ? 5.563 5.472 -10.113 1.00 90.62 77 PRO A N 1
ATOM 609 C CA . PRO A 1 77 ? 4.373 5.406 -9.263 1.00 90.62 77 PRO A CA 1
ATOM 610 C C . PRO A 1 77 ? 4.123 4.017 -8.671 1.00 90.62 77 PRO A C 1
ATOM 612 O O . PRO A 1 77 ? 3.605 3.916 -7.563 1.00 90.62 77 PRO A O 1
ATOM 615 N N . VAL A 1 78 ? 4.506 2.944 -9.365 1.00 93.81 78 VAL A N 1
ATOM 616 C CA . VAL A 1 78 ? 4.426 1.583 -8.817 1.00 93.81 78 VAL A CA 1
ATOM 617 C C . VAL A 1 78 ? 5.585 1.328 -7.864 1.00 93.81 78 VAL A C 1
ATOM 619 O O . VAL A 1 78 ? 5.384 0.794 -6.774 1.00 93.81 78 VAL A O 1
ATOM 622 N N . LEU A 1 79 ? 6.800 1.723 -8.250 1.00 91.50 79 LEU A N 1
ATOM 623 C CA . LEU A 1 79 ? 8.010 1.444 -7.485 1.00 91.50 79 LEU A CA 1
ATOM 624 C C . LEU A 1 79 ? 7.948 2.043 -6.074 1.00 91.50 79 LEU A C 1
ATOM 626 O O . LEU A 1 79 ? 8.293 1.359 -5.113 1.00 91.50 79 LEU A O 1
ATOM 630 N N . ARG A 1 80 ? 7.428 3.267 -5.929 1.00 90.94 80 ARG A N 1
ATOM 631 C CA . ARG A 1 80 ? 7.238 3.904 -4.613 1.00 90.94 80 ARG A CA 1
ATOM 632 C C . ARG A 1 80 ? 6.176 3.223 -3.737 1.00 90.94 80 ARG A C 1
ATOM 634 O O . ARG A 1 80 ? 6.261 3.310 -2.519 1.00 90.94 80 ARG A O 1
ATOM 641 N N . LEU A 1 81 ? 5.202 2.518 -4.326 1.00 95.19 81 LEU A N 1
ATOM 642 C CA . LEU A 1 81 ? 4.245 1.687 -3.576 1.00 95.19 81 LEU A CA 1
ATOM 643 C C . LEU A 1 81 ? 4.838 0.325 -3.215 1.00 95.19 81 LEU A C 1
ATOM 645 O O . LEU A 1 81 ? 4.520 -0.205 -2.159 1.00 95.19 81 LEU A O 1
ATOM 649 N N . LEU A 1 82 ? 5.694 -0.233 -4.077 1.00 95.19 82 LEU A N 1
ATOM 650 C CA . LEU A 1 82 ? 6.382 -1.509 -3.868 1.00 95.19 82 LEU A CA 1
ATOM 651 C C . LEU A 1 82 ? 7.497 -1.401 -2.812 1.00 95.19 82 LEU A C 1
ATOM 653 O O . LEU A 1 82 ? 7.782 -2.371 -2.110 1.00 95.19 82 LEU A O 1
ATOM 657 N N . LEU A 1 83 ? 8.101 -0.215 -2.690 1.00 93.19 83 LEU A N 1
ATOM 658 C CA . LEU A 1 83 ? 9.167 0.130 -1.748 1.00 93.19 83 LEU A CA 1
ATOM 659 C C . LEU A 1 83 ? 8.777 1.341 -0.866 1.00 93.19 83 LEU A C 1
ATOM 661 O O . LEU A 1 83 ? 9.455 2.370 -0.895 1.00 93.19 83 LEU A O 1
ATOM 665 N N . PRO A 1 84 ? 7.701 1.247 -0.061 1.00 93.06 84 PRO A N 1
ATOM 666 C CA . PRO A 1 84 ? 7.121 2.405 0.626 1.00 93.06 84 PRO A CA 1
ATOM 667 C C . PRO A 1 84 ? 8.023 3.018 1.707 1.00 93.06 84 PRO A C 1
ATOM 669 O O . PRO A 1 84 ? 7.873 4.200 2.034 1.00 93.06 84 PRO A O 1
ATOM 672 N N . SER A 1 85 ? 8.983 2.260 2.240 1.00 90.06 85 SER A N 1
ATOM 673 C CA . SER A 1 85 ? 9.996 2.739 3.190 1.00 90.06 85 SER A CA 1
ATOM 674 C C . SER A 1 85 ? 11.012 3.691 2.554 1.00 90.06 85 SER A C 1
ATOM 676 O O . SER A 1 85 ? 11.640 4.474 3.263 1.00 90.06 85 SER A O 1
ATOM 678 N N . TYR A 1 86 ? 11.133 3.661 1.226 1.00 87.94 86 TYR A N 1
ATOM 679 C CA . TYR A 1 86 ? 12.043 4.501 0.450 1.00 87.94 86 TYR A CA 1
ATOM 680 C C . TYR A 1 86 ? 11.330 5.654 -0.274 1.00 87.94 86 TYR A C 1
ATOM 682 O O . TYR A 1 86 ? 11.940 6.372 -1.063 1.00 87.94 86 TYR A O 1
ATOM 690 N N . ASP A 1 87 ? 10.034 5.858 -0.020 1.00 88.06 87 ASP A N 1
ATOM 691 C CA . ASP A 1 87 ? 9.303 7.019 -0.533 1.00 88.06 87 ASP A CA 1
ATOM 692 C C . ASP A 1 87 ? 9.631 8.276 0.291 1.00 88.06 87 ASP A C 1
ATOM 694 O O . ASP A 1 87 ? 8.863 8.709 1.151 1.00 88.06 87 ASP A O 1
ATOM 698 N N . TYR A 1 88 ? 10.809 8.845 0.059 1.00 85.19 88 TYR A N 1
ATOM 699 C CA . TYR A 1 88 ? 11.273 10.049 0.754 1.00 85.19 88 TYR A CA 1
ATOM 700 C C . TYR A 1 88 ? 10.619 11.339 0.250 1.00 85.19 88 TYR A C 1
ATOM 702 O O . TYR A 1 88 ? 10.765 12.383 0.878 1.00 85.19 88 TYR A O 1
ATOM 710 N N . SER A 1 89 ? 9.880 11.270 -0.863 1.00 84.38 89 SER A N 1
ATOM 711 C CA . SER A 1 89 ? 9.152 12.422 -1.403 1.00 84.38 89 SER A CA 1
ATOM 712 C C . SER A 1 89 ? 7.928 12.793 -0.561 1.00 84.38 89 SER A C 1
ATOM 714 O O . SER A 1 89 ? 7.512 13.948 -0.567 1.00 84.38 89 SER A O 1
ATOM 716 N N . ARG A 1 90 ? 7.377 11.831 0.195 1.00 88.69 90 ARG A N 1
ATOM 717 C CA . ARG A 1 90 ? 6.274 12.058 1.135 1.00 88.69 90 ARG A CA 1
ATOM 718 C C . ARG A 1 90 ? 6.767 12.132 2.577 1.00 88.69 90 ARG A C 1
ATOM 720 O O . ARG A 1 90 ? 7.529 11.254 3.003 1.00 88.69 90 ARG A O 1
ATOM 727 N N . PRO A 1 91 ? 6.264 13.091 3.378 1.00 91.31 91 PRO A N 1
ATOM 728 C CA . PRO A 1 91 ? 6.430 13.026 4.822 1.00 91.31 91 PRO A CA 1
ATOM 729 C C . PRO A 1 91 ? 5.737 11.775 5.385 1.00 91.31 91 PRO A C 1
ATOM 731 O O . PRO A 1 91 ? 4.906 11.132 4.739 1.00 91.31 91 PRO A O 1
ATOM 734 N N . ALA A 1 92 ? 6.088 11.400 6.613 1.00 90.81 92 ALA A N 1
ATOM 735 C CA . ALA A 1 92 ? 5.433 10.280 7.276 1.00 90.81 92 ALA A CA 1
ATOM 736 C C . ALA A 1 92 ? 3.931 10.555 7.466 1.00 90.81 92 ALA A C 1
ATOM 738 O O . ALA A 1 92 ? 3.541 11.622 7.933 1.00 90.81 92 ALA A O 1
ATOM 739 N N . TYR A 1 93 ? 3.088 9.551 7.206 1.00 94.56 93 TYR A N 1
ATOM 740 C CA . TYR A 1 93 ? 1.634 9.682 7.362 1.00 94.56 93 TYR A CA 1
ATOM 741 C C . TYR A 1 93 ? 1.197 9.955 8.810 1.00 94.56 93 TYR A C 1
ATOM 743 O O . TYR A 1 93 ? 0.092 10.439 9.039 1.00 94.56 93 TYR A O 1
ATOM 751 N N . GLY A 1 94 ? 2.038 9.657 9.808 1.00 93.69 94 GLY A N 1
ATOM 752 C CA . GLY A 1 94 ? 1.720 9.879 11.224 1.00 93.69 94 GLY A CA 1
ATOM 753 C C . GLY A 1 94 ? 0.553 9.024 11.734 1.00 93.69 94 GLY A C 1
ATOM 754 O O . GLY A 1 94 ? -0.131 9.415 12.681 1.00 93.69 94 GLY A O 1
ATOM 755 N N . ILE A 1 95 ? 0.307 7.878 11.093 1.00 95.38 95 ILE A N 1
ATOM 756 C CA . ILE A 1 95 ? -0.768 6.937 11.417 1.00 95.38 95 ILE A CA 1
ATOM 757 C C . ILE A 1 95 ? -0.132 5.576 11.682 1.00 95.38 95 ILE A C 1
ATOM 759 O O . ILE A 1 95 ? 0.246 4.876 10.754 1.00 95.38 95 ILE A O 1
ATOM 763 N N . GLY A 1 96 ? -0.001 5.196 12.952 1.00 94.25 96 GLY A N 1
ATOM 764 C CA . GLY A 1 96 ? 0.438 3.848 13.325 1.00 94.25 96 GLY A CA 1
ATOM 765 C C . GLY A 1 96 ? -0.703 2.829 13.270 1.00 94.25 96 GLY A C 1
ATOM 766 O O . GLY A 1 96 ? -1.878 3.199 13.206 1.00 94.25 96 GLY A O 1
ATOM 767 N N . GLN A 1 97 ? -0.373 1.539 13.378 1.00 94.88 97 GLN A N 1
ATOM 768 C CA . GLN A 1 97 ? -1.356 0.446 13.329 1.00 94.88 97 GLN A CA 1
ATOM 769 C C . GLN A 1 97 ? -2.504 0.612 14.337 1.00 94.88 97 GLN A C 1
ATOM 771 O O . GLN A 1 97 ? -3.668 0.524 13.960 1.00 94.88 97 GLN A O 1
ATOM 776 N N . SER A 1 98 ? -2.222 0.959 15.595 1.00 94.19 98 SER A N 1
ATOM 777 C CA . SER A 1 98 ? -3.281 1.167 16.596 1.00 94.19 98 SER A CA 1
ATOM 778 C C . SER A 1 98 ? -4.256 2.290 16.218 1.00 94.19 98 SER A C 1
ATOM 780 O O . SER A 1 98 ? -5.449 2.197 16.502 1.00 94.19 98 SER A O 1
ATOM 782 N N . THR A 1 99 ? -3.766 3.357 15.576 1.00 95.75 99 THR A N 1
ATOM 783 C CA . THR A 1 99 ? -4.614 4.447 15.070 1.00 95.75 99 THR A CA 1
ATOM 784 C C . THR A 1 99 ? -5.419 3.986 13.864 1.00 95.75 99 THR A C 1
ATOM 786 O O . THR A 1 99 ? -6.629 4.191 13.844 1.00 95.75 99 THR A O 1
ATOM 789 N N . MET A 1 100 ? -4.786 3.294 12.915 1.00 97.62 100 MET A N 1
ATOM 790 C CA . MET A 1 100 ? -5.465 2.731 11.748 1.00 97.62 100 MET A CA 1
ATOM 791 C C . MET A 1 100 ? -6.589 1.761 12.147 1.00 97.62 100 MET A C 1
ATOM 793 O O . MET A 1 100 ? -7.698 1.870 11.637 1.00 97.62 100 MET A O 1
ATOM 797 N N . ALA A 1 101 ? -6.367 0.889 13.135 1.00 96.62 101 ALA A N 1
ATOM 798 C CA . ALA A 1 101 ? -7.396 -0.017 13.650 1.00 96.62 101 ALA A CA 1
ATOM 799 C C . ALA A 1 101 ? -8.632 0.737 14.178 1.00 96.62 101 ALA A C 1
ATOM 801 O O . ALA A 1 101 ? -9.766 0.368 13.870 1.00 96.62 101 ALA A O 1
ATOM 802 N N . ARG A 1 102 ? -8.428 1.829 14.934 1.00 96.38 102 ARG A N 1
ATOM 803 C CA . ARG A 1 102 ? -9.526 2.690 15.413 1.00 96.38 102 ARG A CA 1
ATOM 804 C C . ARG A 1 102 ? -10.265 3.373 14.263 1.00 96.38 102 ARG A C 1
ATOM 806 O O . ARG A 1 102 ? -11.488 3.484 14.321 1.00 96.38 102 ARG A O 1
ATOM 813 N N . ILE A 1 103 ? -9.539 3.808 13.233 1.00 96.88 103 ILE A N 1
ATOM 814 C CA . ILE A 1 103 ? -10.123 4.405 12.025 1.00 96.88 103 ILE A CA 1
ATOM 815 C C . ILE A 1 103 ? -11.009 3.388 11.310 1.00 96.88 103 ILE A C 1
ATOM 817 O O . ILE A 1 103 ? -12.158 3.707 11.025 1.00 96.88 103 ILE A O 1
ATOM 821 N N . CYS A 1 104 ? -10.538 2.155 11.105 1.00 97.56 104 CYS A N 1
ATOM 822 C CA . CYS A 1 104 ? -11.339 1.087 10.506 1.00 97.56 104 CYS A CA 1
ATOM 823 C C . CYS A 1 104 ? -12.616 0.803 11.316 1.00 97.56 104 CYS A C 1
ATOM 825 O O . CYS A 1 104 ? -13.704 0.772 10.749 1.00 97.56 104 CYS A O 1
ATOM 827 N N . VAL A 1 105 ? -12.514 0.669 12.645 1.00 96.88 105 VAL A N 1
ATOM 828 C CA . VAL A 1 105 ? -13.686 0.471 13.524 1.00 96.88 105 VAL A CA 1
ATOM 829 C C . VAL A 1 105 ? -14.705 1.599 13.361 1.00 96.88 105 VAL A C 1
ATOM 831 O O . VAL A 1 105 ? -15.896 1.325 13.216 1.00 96.88 105 VAL A O 1
ATOM 834 N N . LYS A 1 106 ? -14.244 2.857 13.351 1.00 95.75 106 LYS A N 1
ATOM 835 C CA . LYS A 1 106 ? -15.110 4.030 13.185 1.00 95.75 106 LYS A CA 1
ATOM 836 C C . LYS A 1 106 ? -15.742 4.077 11.793 1.00 95.75 106 LYS A C 1
ATOM 838 O O . LYS A 1 106 ? -16.947 4.273 11.690 1.00 95.75 106 LYS A O 1
ATOM 843 N N . ALA A 1 107 ? -14.952 3.885 10.740 1.00 96.25 107 ALA A N 1
ATOM 844 C CA . ALA A 1 107 ? -15.412 3.998 9.361 1.00 96.25 107 ALA A CA 1
ATOM 845 C C . ALA A 1 107 ? -16.442 2.933 8.996 1.00 96.25 107 ALA A C 1
ATOM 847 O O . ALA A 1 107 ? -17.432 3.243 8.342 1.00 96.25 107 ALA A O 1
ATOM 848 N N . PHE A 1 108 ? -16.261 1.699 9.464 1.00 96.44 108 PHE A N 1
ATOM 849 C CA . PHE A 1 108 ? -17.207 0.610 9.216 1.00 96.44 108 PHE A CA 1
ATOM 850 C C . PHE A 1 108 ? -18.330 0.524 10.260 1.00 96.44 108 PHE A C 1
ATOM 852 O O . PHE A 1 108 ? -19.157 -0.378 10.187 1.00 96.44 108 PHE A O 1
ATOM 859 N N . GLY A 1 109 ? -18.398 1.464 11.213 1.00 95.44 109 GLY A N 1
ATOM 860 C CA . GLY A 1 109 ? -19.470 1.517 12.212 1.00 95.44 109 GLY A CA 1
ATOM 861 C C . GLY A 1 109 ? -19.521 0.286 13.118 1.00 95.44 109 GLY A C 1
ATOM 862 O O . GLY A 1 109 ? -20.597 -0.116 13.559 1.00 95.44 109 GLY A O 1
ATOM 863 N N . LEU A 1 110 ? -18.373 -0.345 13.384 1.00 96.25 110 LEU A N 1
ATOM 864 C CA . LEU A 1 110 ? -18.337 -1.571 14.173 1.00 96.25 110 LEU A CA 1
ATOM 865 C C . LEU A 1 110 ? -18.672 -1.279 15.639 1.00 96.25 110 LEU A C 1
ATOM 867 O O . LEU A 1 110 ? -18.115 -0.368 16.256 1.00 96.25 110 LEU A O 1
ATOM 871 N N . ALA A 1 111 ? -19.525 -2.114 16.235 1.00 95.06 111 ALA A N 1
ATOM 872 C CA . ALA A 1 111 ? -19.845 -2.018 17.654 1.00 95.06 111 ALA A 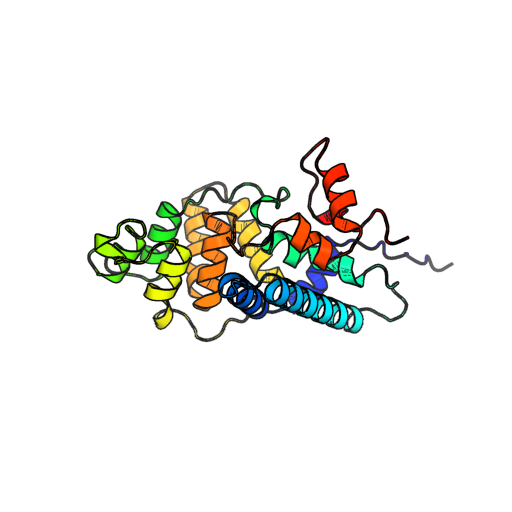CA 1
ATOM 873 C C . ALA A 1 111 ? -18.560 -2.170 18.504 1.00 95.06 111 ALA A C 1
ATOM 875 O O . ALA A 1 111 ? -17.903 -3.208 18.395 1.00 95.06 111 ALA A O 1
ATOM 876 N N . PRO A 1 112 ? -18.208 -1.221 19.399 1.00 89.00 112 PRO A N 1
ATOM 877 C CA . PRO A 1 112 ? -16.918 -1.230 20.109 1.00 89.00 112 PRO A CA 1
ATOM 878 C C . PRO A 1 112 ? -16.634 -2.491 20.940 1.00 89.00 112 PRO A C 1
ATOM 880 O O . PRO A 1 112 ? -15.483 -2.878 21.123 1.00 89.00 112 PRO A O 1
ATOM 883 N N . LYS A 1 113 ? -17.686 -3.148 21.445 1.00 90.69 113 LYS A N 1
ATOM 884 C CA . LYS A 1 113 ? -17.598 -4.410 22.206 1.00 90.69 113 LYS A CA 1
ATOM 885 C C . LYS A 1 113 ? -17.821 -5.658 21.337 1.00 90.69 113 LYS A C 1
ATOM 887 O O . LYS A 1 113 ? -17.728 -6.778 21.840 1.00 90.69 113 LYS A O 1
ATOM 892 N N . GLY A 1 114 ? -18.110 -5.480 20.049 1.00 93.38 114 GLY A N 1
ATOM 893 C CA . GLY A 1 114 ? -18.285 -6.560 19.083 1.00 93.38 114 GLY A CA 1
ATOM 894 C C . GLY A 1 114 ? -16.997 -7.354 18.864 1.00 93.38 114 GLY A C 1
ATOM 895 O O . GLY A 1 114 ? -15.902 -6.904 19.210 1.00 93.38 114 GLY A O 1
ATOM 896 N N . LEU A 1 115 ? -17.125 -8.565 18.317 1.00 92.06 115 LEU A N 1
ATOM 897 C CA . LEU A 1 115 ? -15.973 -9.421 18.023 1.00 92.06 115 LEU A CA 1
ATOM 898 C C . LEU A 1 115 ? -15.034 -8.742 17.016 1.00 92.06 115 LEU A C 1
ATOM 900 O O . LEU A 1 115 ? -13.873 -8.526 17.338 1.00 92.06 115 LEU A O 1
ATOM 904 N N . SER A 1 116 ? -15.568 -8.289 15.878 1.00 93.00 116 SER A N 1
ATOM 905 C CA . SER A 1 116 ? -14.821 -7.604 14.814 1.00 93.00 116 SER A CA 1
ATOM 906 C C . SER A 1 116 ? -13.999 -6.417 15.325 1.00 93.00 116 SER A C 1
ATOM 908 O O . SER A 1 116 ? -12.800 -6.333 15.065 1.00 93.00 116 SER A O 1
ATOM 910 N N . ALA A 1 117 ? -14.609 -5.528 16.119 1.00 95.50 117 ALA A N 1
ATOM 911 C CA . ALA A 1 117 ? -13.908 -4.368 16.665 1.00 95.50 117 ALA A CA 1
ATOM 912 C C . ALA A 1 117 ? -12.783 -4.776 17.624 1.00 95.50 117 ALA A C 1
ATOM 914 O O . ALA A 1 117 ? -11.670 -4.270 17.510 1.00 95.50 117 ALA A O 1
ATOM 915 N N . ARG A 1 118 ? -13.036 -5.723 18.537 1.00 93.88 118 ARG A N 1
ATOM 916 C CA . ARG A 1 118 ? -12.009 -6.213 19.472 1.00 93.88 118 ARG A CA 1
ATOM 917 C C . ARG A 1 118 ? -10.859 -6.906 18.747 1.00 93.88 118 ARG A C 1
ATOM 919 O O . ARG A 1 118 ? -9.710 -6.688 19.115 1.00 93.88 118 ARG A O 1
ATOM 926 N N . THR A 1 119 ? -11.149 -7.689 17.711 1.00 92.94 119 THR A N 1
ATOM 927 C CA . THR A 1 119 ? -10.133 -8.359 16.892 1.00 92.94 119 THR A CA 1
ATOM 928 C C . THR A 1 119 ? -9.242 -7.350 16.161 1.00 92.94 119 THR A C 1
ATOM 930 O O . THR A 1 119 ? -8.025 -7.512 16.177 1.00 92.94 119 THR A O 1
ATOM 933 N N . LEU A 1 120 ? -9.797 -6.260 15.616 1.00 94.62 120 LEU A N 1
ATOM 934 C CA . LEU A 1 120 ? -9.002 -5.188 14.996 1.00 94.62 120 LEU A CA 1
ATOM 935 C C . LEU A 1 120 ? -8.190 -4.382 16.020 1.00 94.62 120 LEU A C 1
ATOM 937 O O . LEU A 1 120 ? -7.000 -4.150 15.825 1.00 94.62 120 LEU A O 1
ATOM 941 N N . LEU A 1 121 ? -8.812 -3.964 17.127 1.00 94.56 121 LEU A N 1
ATOM 942 C CA . LEU A 1 121 ? -8.164 -3.142 18.160 1.00 94.56 121 LEU A CA 1
ATOM 943 C C . LEU A 1 121 ? -7.071 -3.897 18.929 1.00 94.56 121 LEU A C 1
ATOM 945 O O . LEU A 1 121 ? -6.151 -3.275 19.459 1.00 94.56 121 LEU A O 1
ATOM 949 N N . HIS A 1 122 ? -7.165 -5.225 18.979 1.00 92.44 122 HIS A N 1
ATOM 950 C CA . HIS A 1 122 ? -6.222 -6.110 19.659 1.00 92.44 122 HIS A CA 1
ATOM 951 C C . HIS A 1 122 ? -5.619 -7.142 18.697 1.00 92.44 122 HIS A C 1
ATOM 953 O O . HIS A 1 122 ? -5.414 -8.294 19.076 1.00 92.44 122 HIS A O 1
ATOM 959 N N . PHE A 1 123 ? -5.331 -6.741 17.453 1.00 90.81 123 PHE A N 1
ATOM 960 C CA . PHE A 1 123 ? -4.836 -7.638 16.397 1.00 90.81 123 PHE A CA 1
ATOM 961 C C . PHE A 1 123 ? -3.561 -8.408 16.792 1.00 90.81 123 PHE A C 1
ATOM 963 O O . PHE A 1 123 ? -3.382 -9.560 16.403 1.00 90.81 123 PHE A O 1
ATOM 970 N N . ASN A 1 124 ? -2.710 -7.801 17.621 1.00 86.44 124 ASN A N 1
ATOM 971 C CA . ASN A 1 124 ? -1.469 -8.382 18.135 1.00 86.44 124 ASN A CA 1
ATOM 972 C C . ASN A 1 124 ? -1.658 -9.292 19.365 1.00 86.44 124 ASN A C 1
ATOM 974 O O . ASN A 1 124 ? -0.681 -9.825 19.886 1.00 86.44 124 ASN A O 1
ATOM 978 N N . ASN A 1 125 ? -2.887 -9.455 19.861 1.00 86.25 125 ASN A N 1
ATOM 979 C CA . ASN A 1 125 ? -3.191 -10.292 21.012 1.00 86.25 125 ASN A CA 1
ATOM 980 C C . ASN A 1 125 ? -3.835 -11.612 20.550 1.00 86.25 125 ASN A C 1
ATOM 982 O O . ASN A 1 125 ? -5.005 -11.606 20.147 1.00 86.25 125 ASN A O 1
ATOM 986 N N . PRO A 1 126 ? -3.141 -12.759 20.702 1.00 79.94 126 PRO A N 1
ATOM 987 C CA . PRO A 1 126 ? -3.634 -14.061 20.249 1.00 79.94 126 PRO A CA 1
ATOM 988 C C . PRO A 1 126 ? -4.979 -14.481 20.853 1.00 79.94 126 PRO A C 1
ATOM 990 O O . PRO A 1 126 ? -5.666 -15.326 20.286 1.00 79.94 126 PRO A O 1
ATOM 993 N N . LYS A 1 127 ? -5.389 -13.901 21.992 1.00 81.62 127 LYS A N 1
ATOM 994 C CA . LYS A 1 127 ? -6.712 -14.157 22.588 1.00 81.62 127 LYS A CA 1
ATOM 995 C C . LYS A 1 127 ? -7.863 -13.631 21.726 1.00 81.62 127 LYS A C 1
ATOM 997 O O . LYS A 1 127 ? -8.957 -14.177 21.800 1.00 81.62 127 LYS A O 1
ATOM 1002 N N . PHE A 1 128 ? -7.630 -12.573 20.948 1.00 77.00 128 PHE A N 1
ATOM 1003 C CA . PHE A 1 128 ? -8.653 -11.908 20.133 1.00 77.00 128 PHE A CA 1
ATOM 1004 C C . PHE A 1 128 ? -8.493 -12.182 18.640 1.00 77.00 128 PHE A C 1
ATOM 1006 O O . PHE A 1 128 ? -9.493 -12.271 17.930 1.00 77.00 128 PHE A O 1
ATOM 1013 N N . SER A 1 129 ? -7.254 -12.315 18.161 1.00 68.44 129 SER A N 1
ATOM 1014 C CA . SER A 1 129 ? -6.967 -12.641 16.762 1.00 68.44 129 SER A CA 1
ATOM 1015 C C . SER A 1 129 ? -6.849 -14.148 16.505 1.00 68.44 129 SER A C 1
ATOM 1017 O O . SER A 1 129 ? -6.949 -14.574 15.357 1.00 68.44 129 SER A O 1
ATOM 1019 N N . GLY A 1 130 ? -6.718 -14.977 17.546 1.00 68.38 130 GLY A N 1
ATOM 1020 C CA . GLY A 1 130 ? -6.461 -16.417 17.440 1.00 68.38 130 GLY A CA 1
ATOM 1021 C C . GLY A 1 130 ? -4.968 -16.745 17.305 1.00 68.38 130 GLY A C 1
ATOM 1022 O O . GLY A 1 130 ? -4.130 -15.860 17.138 1.00 68.38 130 GLY A O 1
ATOM 1023 N N . LYS A 1 131 ? -4.612 -18.037 17.366 1.00 56.16 131 LYS A N 1
ATOM 1024 C CA . LYS A 1 131 ? -3.239 -18.507 17.107 1.00 56.16 131 LYS A CA 1
ATOM 1025 C C . LYS A 1 131 ? -2.957 -18.465 15.606 1.00 56.16 131 LYS A C 1
ATOM 1027 O O . LYS A 1 131 ? -3.246 -19.430 14.907 1.00 56.16 131 LYS A O 1
ATOM 1032 N N . GLN A 1 132 ? -2.434 -17.355 15.105 1.00 58.75 132 GLN A N 1
ATOM 1033 C CA . GLN A 1 132 ? -1.856 -17.308 13.763 1.00 58.75 132 GLN A CA 1
ATOM 1034 C C . GLN A 1 132 ? -0.592 -16.461 13.808 1.00 58.75 132 GLN A C 1
ATOM 1036 O O . GLN A 1 132 ? -0.661 -15.234 13.895 1.00 58.75 132 GLN A O 1
ATOM 1041 N N . ASP A 1 133 ? 0.545 -17.147 13.784 1.00 54.53 133 ASP A N 1
ATOM 1042 C CA . ASP A 1 133 ? 1.857 -16.519 13.735 1.00 54.53 133 ASP A CA 1
ATOM 1043 C C . ASP A 1 133 ? 1.986 -15.672 12.462 1.00 54.53 133 ASP A C 1
ATOM 1045 O O . ASP A 1 133 ? 1.617 -16.103 11.369 1.00 54.53 133 ASP A O 1
ATOM 1049 N N . GLY A 1 134 ? 2.504 -14.451 12.606 1.00 59.47 134 GLY A N 1
ATOM 1050 C CA . GLY A 1 134 ? 2.882 -13.597 11.477 1.00 59.47 134 GLY A CA 1
ATOM 1051 C C . GLY A 1 134 ? 1.780 -12.744 10.837 1.00 59.47 134 GLY A C 1
ATOM 1052 O O . GLY A 1 134 ? 2.090 -12.045 9.877 1.00 59.47 134 GLY A O 1
ATOM 1053 N N . ARG A 1 135 ? 0.535 -12.737 11.343 1.00 72.75 135 ARG A N 1
ATOM 1054 C CA . ARG A 1 135 ? -0.498 -11.794 10.862 1.00 72.75 135 ARG A CA 1
ATOM 1055 C C . ARG A 1 135 ? -0.301 -10.393 11.435 1.00 72.75 135 ARG A C 1
ATOM 1057 O O . ARG A 1 135 ? -0.246 -10.215 12.652 1.00 72.75 135 ARG A O 1
ATOM 1064 N N . ASP A 1 136 ? -0.263 -9.399 10.554 1.00 89.38 136 ASP A N 1
ATOM 1065 C CA . ASP A 1 136 ? -0.270 -7.983 10.922 1.00 89.38 136 ASP A CA 1
ATOM 1066 C C . ASP A 1 136 ? -1.699 -7.401 10.933 1.00 89.38 136 ASP A C 1
ATOM 1068 O O . ASP A 1 136 ? -2.694 -8.097 10.698 1.00 89.38 136 ASP A O 1
ATOM 1072 N N . LEU A 1 137 ? -1.825 -6.101 11.226 1.00 94.94 137 LEU A N 1
ATOM 1073 C CA . LEU A 1 137 ? -3.119 -5.416 11.182 1.00 94.94 137 LEU A CA 1
ATOM 1074 C C . LEU A 1 137 ? -3.793 -5.536 9.807 1.00 94.94 137 LEU A C 1
ATOM 1076 O O . LEU A 1 137 ? -5.014 -5.650 9.754 1.00 94.94 137 LEU A O 1
ATOM 1080 N N . ALA A 1 138 ? -3.034 -5.503 8.710 1.00 95.50 138 ALA A N 1
ATOM 1081 C CA . ALA A 1 138 ? -3.597 -5.556 7.364 1.00 95.50 138 ALA A CA 1
ATOM 1082 C C . ALA A 1 138 ? -4.277 -6.905 7.090 1.00 95.50 138 ALA A C 1
ATOM 1084 O O . ALA A 1 138 ? -5.393 -6.930 6.570 1.00 95.50 138 ALA A O 1
ATOM 1085 N N . ASP A 1 139 ? -3.660 -8.019 7.491 1.00 93.06 139 ASP A N 1
ATOM 1086 C CA . ASP A 1 139 ? -4.285 -9.342 7.369 1.00 93.06 139 ASP A CA 1
ATOM 1087 C C . ASP A 1 139 ? -5.535 -9.461 8.255 1.00 93.06 139 ASP A C 1
ATOM 1089 O O . ASP A 1 139 ? -6.543 -10.044 7.850 1.00 93.06 139 ASP A O 1
ATOM 1093 N N . CYS A 1 140 ? -5.495 -8.865 9.452 1.00 93.94 140 CYS A N 1
ATOM 1094 C CA . CYS A 1 140 ? -6.645 -8.797 10.349 1.00 93.94 140 CYS A CA 1
ATOM 1095 C C . CYS A 1 140 ? -7.803 -8.004 9.714 1.00 93.94 140 CYS A C 1
ATOM 1097 O O . CYS A 1 140 ? -8.928 -8.499 9.656 1.00 93.94 140 CYS A O 1
ATOM 1099 N N . VAL A 1 141 ? -7.509 -6.826 9.154 1.00 95.62 141 VAL A N 1
ATOM 1100 C CA . VAL A 1 141 ? -8.454 -5.986 8.402 1.00 95.62 141 VAL A CA 1
ATOM 1101 C C . VAL A 1 141 ? -9.089 -6.766 7.261 1.00 95.62 141 VAL A C 1
ATOM 1103 O O . VAL A 1 141 ? -10.312 -6.812 7.191 1.00 95.62 141 VAL A O 1
ATOM 1106 N N . PHE A 1 142 ? -8.289 -7.442 6.435 1.00 95.38 142 PHE A N 1
ATOM 1107 C CA . PHE A 1 142 ? -8.811 -8.275 5.353 1.00 95.38 142 PHE A CA 1
ATOM 1108 C C . PHE A 1 142 ? -9.784 -9.338 5.875 1.00 95.38 142 PHE A C 1
ATOM 1110 O O . PHE A 1 142 ? -10.891 -9.458 5.367 1.00 95.38 142 PHE A O 1
ATOM 1117 N N . SER A 1 143 ? -9.407 -10.074 6.926 1.00 92.75 143 SER A N 1
ATOM 1118 C CA . SER A 1 143 ? -10.247 -11.156 7.456 1.00 92.75 143 SER A CA 1
ATOM 1119 C C . SER A 1 143 ? -11.542 -10.688 8.124 1.00 92.75 143 SER A C 1
ATOM 1121 O O . SER A 1 143 ? -12.526 -11.416 8.112 1.00 92.75 143 SER A O 1
ATOM 1123 N N . VAL A 1 144 ? -11.538 -9.502 8.739 1.00 94.31 144 VAL A N 1
ATOM 1124 C CA . VAL A 1 144 ? -12.671 -8.994 9.525 1.00 94.31 144 VAL A CA 1
ATOM 1125 C C . VAL A 1 144 ? -13.622 -8.157 8.676 1.00 94.31 144 VAL A C 1
ATOM 1127 O O . VAL A 1 144 ? -14.822 -8.142 8.945 1.00 94.31 144 VAL A O 1
ATOM 1130 N N . LEU A 1 145 ? -13.087 -7.424 7.698 1.00 95.69 145 LEU A N 1
ATOM 1131 C CA . LEU A 1 145 ? -13.824 -6.415 6.941 1.00 95.69 145 LEU A CA 1
ATOM 1132 C C . LEU A 1 145 ? -14.144 -6.832 5.505 1.00 95.69 145 LEU A C 1
ATOM 1134 O O . LEU A 1 145 ? -14.780 -6.047 4.809 1.00 95.69 145 LEU A O 1
ATOM 1138 N N . ALA A 1 146 ? -13.759 -8.036 5.062 1.00 94.19 146 ALA A N 1
ATOM 1139 C CA . ALA A 1 146 ? -14.037 -8.501 3.701 1.00 94.19 146 ALA A CA 1
ATOM 1140 C C . ALA A 1 146 ? -15.517 -8.358 3.315 1.00 94.19 146 ALA A C 1
ATOM 1142 O O . ALA A 1 146 ? -15.811 -7.755 2.290 1.00 94.19 146 ALA A O 1
ATOM 1143 N N . ASP A 1 147 ? -16.428 -8.807 4.183 1.00 93.38 147 ASP A N 1
ATOM 1144 C CA . ASP A 1 147 ? -17.879 -8.762 3.942 1.00 93.38 147 ASP A CA 1
ATOM 1145 C C . ASP A 1 147 ? -18.479 -7.344 4.017 1.00 93.38 147 ASP A C 1
ATOM 1147 O O . ASP A 1 147 ? -19.644 -7.142 3.688 1.00 93.38 147 ASP A O 1
ATOM 1151 N N . TYR A 1 148 ? -17.704 -6.359 4.482 1.00 93.56 148 TYR A N 1
ATOM 1152 C CA . TYR A 1 148 ? -18.123 -4.957 4.573 1.00 93.56 148 TYR A CA 1
ATOM 1153 C C . TYR A 1 148 ? -17.653 -4.120 3.379 1.00 93.56 148 TYR A C 1
ATOM 1155 O O . TYR A 1 148 ? -18.069 -2.968 3.255 1.00 93.56 148 TYR A O 1
ATOM 1163 N N . CYS A 1 149 ? -16.734 -4.649 2.570 1.00 94.12 149 CYS A N 1
ATOM 1164 C CA . CYS A 1 149 ? -16.141 -3.934 1.448 1.00 94.12 149 CYS A CA 1
ATOM 1165 C C . CYS A 1 149 ? -16.894 -4.243 0.154 1.00 94.12 149 CYS A C 1
ATOM 1167 O O . CYS A 1 149 ? -17.423 -5.339 -0.025 1.00 94.12 149 CYS A O 1
ATOM 1169 N N . GLU A 1 150 ? -16.868 -3.293 -0.777 1.00 89.00 150 GLU A N 1
ATOM 1170 C CA . GLU A 1 150 ? -17.353 -3.525 -2.135 1.00 89.00 150 GLU A CA 1
ATOM 1171 C C . GLU A 1 150 ? -16.506 -4.599 -2.839 1.00 89.00 150 GLU A C 1
ATOM 1173 O O . GLU A 1 150 ? -15.308 -4.765 -2.570 1.00 89.00 150 GLU A O 1
ATOM 1178 N N . ALA A 1 151 ? -17.131 -5.340 -3.757 1.00 84.31 151 ALA A N 1
ATOM 1179 C CA . ALA A 1 151 ? -16.438 -6.370 -4.530 1.00 84.31 151 ALA A CA 1
ATOM 1180 C C . ALA A 1 151 ? -15.425 -5.765 -5.518 1.00 84.31 151 ALA A C 1
ATOM 1182 O O . ALA A 1 151 ? -14.370 -6.355 -5.768 1.00 84.31 151 ALA A O 1
ATOM 1183 N N . GLU A 1 152 ? -15.738 -4.585 -6.052 1.00 83.38 152 GLU A N 1
ATOM 1184 C CA . GLU A 1 152 ? -14.954 -3.876 -7.060 1.00 83.38 152 GLU A CA 1
ATOM 1185 C C . GLU A 1 152 ? -14.721 -2.418 -6.639 1.00 83.38 152 GLU A C 1
ATOM 1187 O O . GLU A 1 152 ? -15.488 -1.842 -5.869 1.00 83.38 152 GLU A O 1
ATOM 1192 N N . SER A 1 153 ? -13.631 -1.833 -7.134 1.00 90.12 153 SER A N 1
ATOM 1193 C CA . SER A 1 153 ? -13.275 -0.428 -6.945 1.00 90.12 153 SER A CA 1
ATOM 1194 C C . SER A 1 153 ? -12.684 0.110 -8.242 1.00 90.12 153 SER A C 1
ATOM 1196 O O . SER A 1 153 ? -11.852 -0.554 -8.866 1.00 90.12 153 SER A O 1
ATOM 1198 N N . ASP A 1 154 ? -13.054 1.336 -8.604 1.00 92.50 154 ASP A N 1
ATOM 1199 C CA . ASP A 1 154 ? -12.479 2.058 -9.745 1.00 92.50 154 ASP A CA 1
ATOM 1200 C C . ASP A 1 154 ? -11.185 2.804 -9.370 1.00 92.50 154 ASP A C 1
ATOM 1202 O O . ASP A 1 154 ? -10.710 3.673 -10.104 1.00 92.50 154 ASP A O 1
ATOM 1206 N N . LEU A 1 155 ? -10.600 2.506 -8.203 1.00 97.00 155 LEU A N 1
ATOM 1207 C CA . LEU A 1 155 ? -9.406 3.191 -7.732 1.00 97.00 155 LEU A CA 1
ATOM 1208 C C . LEU A 1 155 ? -8.209 2.905 -8.644 1.00 97.00 155 LEU A C 1
ATOM 1210 O O . LEU A 1 155 ? -7.749 1.772 -8.794 1.00 97.00 155 LEU A O 1
ATO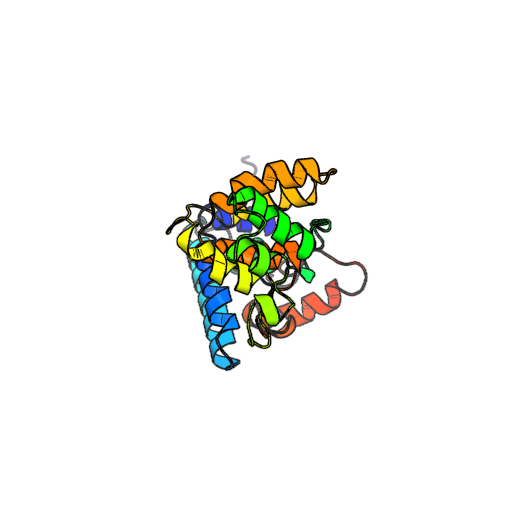M 1214 N N . THR A 1 156 ? -7.637 3.967 -9.198 1.00 97.50 156 THR A N 1
ATOM 1215 C CA . THR A 1 156 ? -6.419 3.909 -10.011 1.00 97.50 156 THR A CA 1
ATOM 1216 C C . THR A 1 156 ? -5.183 4.154 -9.150 1.00 97.50 156 THR A C 1
ATOM 1218 O O . THR A 1 156 ? -5.268 4.647 -8.022 1.00 97.50 156 THR A O 1
ATOM 1221 N N . ILE A 1 157 ? -3.998 3.822 -9.664 1.00 97.00 157 ILE A N 1
ATOM 1222 C CA . ILE A 1 157 ? -2.739 4.084 -8.950 1.00 97.00 157 ILE A CA 1
ATOM 1223 C C . ILE A 1 157 ? -2.530 5.592 -8.745 1.00 97.00 157 ILE A C 1
ATOM 1225 O O . ILE A 1 157 ? -2.060 5.992 -7.680 1.00 97.00 157 ILE A O 1
ATOM 1229 N N . SER A 1 158 ? -2.907 6.431 -9.718 1.00 95.38 158 SER A N 1
ATOM 1230 C CA . SER A 1 158 ? -2.870 7.891 -9.550 1.00 95.38 158 SER A CA 1
ATOM 1231 C C . SER A 1 158 ? -3.844 8.352 -8.467 1.00 95.38 158 SER A C 1
ATOM 1233 O O . SER A 1 158 ? -3.434 9.063 -7.552 1.00 95.38 158 SER A O 1
ATOM 1235 N N . GLY A 1 159 ? -5.093 7.870 -8.497 1.00 97.00 159 GLY A N 1
ATOM 1236 C CA . GLY A 1 159 ? -6.087 8.204 -7.474 1.00 97.00 159 GLY A CA 1
ATOM 1237 C C . GLY A 1 159 ? -5.643 7.795 -6.067 1.00 97.00 159 GLY A C 1
ATOM 1238 O O . GLY A 1 159 ? -5.831 8.543 -5.109 1.00 97.00 159 GLY A O 1
ATOM 1239 N N . LEU A 1 160 ? -4.970 6.647 -5.928 1.00 97.94 160 LEU A N 1
ATOM 1240 C CA . LEU A 1 160 ? -4.359 6.251 -4.661 1.00 97.94 160 LEU A CA 1
ATOM 1241 C C . LEU A 1 160 ? -3.261 7.232 -4.231 1.00 97.94 160 LEU A C 1
ATOM 1243 O O . LEU A 1 160 ? -3.217 7.619 -3.064 1.00 97.94 160 LEU A O 1
ATOM 1247 N N . HIS A 1 161 ? -2.364 7.624 -5.140 1.00 96.19 161 HIS A N 1
ATOM 1248 C CA . HIS A 1 161 ? -1.292 8.570 -4.821 1.00 96.19 161 HIS A CA 1
ATOM 1249 C C . HIS A 1 161 ? -1.830 9.916 -4.353 1.00 96.19 161 HIS A C 1
ATOM 1251 O O . HIS A 1 161 ? -1.342 10.413 -3.344 1.00 96.19 161 HIS A O 1
ATOM 1257 N N . GLU A 1 162 ? -2.872 10.439 -4.996 1.00 96.56 162 GLU A N 1
ATOM 1258 C CA . GLU A 1 162 ? -3.540 11.673 -4.571 1.00 96.56 162 GLU A CA 1
ATOM 1259 C C . GLU A 1 162 ? -4.079 11.573 -3.138 1.00 96.56 162 GLU A C 1
ATOM 1261 O O . GLU A 1 162 ? -3.956 12.510 -2.350 1.00 96.56 162 GLU A O 1
ATOM 1266 N N . GLN A 1 163 ? -4.659 10.429 -2.768 1.00 97.62 163 GLN A N 1
ATOM 1267 C CA . GLN A 1 163 ? -5.159 10.200 -1.410 1.00 97.62 163 GLN A CA 1
ATOM 1268 C C . GLN A 1 163 ? -4.015 10.068 -0.400 1.00 97.62 163 GLN A C 1
ATOM 1270 O O . GLN A 1 163 ? -4.076 10.657 0.679 1.00 97.62 163 GLN A O 1
ATOM 1275 N N . LEU A 1 164 ? -2.942 9.356 -0.756 1.00 97.31 164 LEU A N 1
ATOM 1276 C CA . LEU A 1 164 ? -1.738 9.261 0.073 1.00 97.31 164 LEU A CA 1
ATOM 1277 C C . LEU A 1 164 ? -1.093 10.636 0.286 1.00 97.31 164 LEU A C 1
ATOM 1279 O O . LEU A 1 164 ? -0.682 10.934 1.406 1.00 97.31 164 LEU A O 1
ATOM 1283 N N . ASP A 1 165 ? -1.051 11.484 -0.742 1.00 96.12 165 ASP A N 1
ATOM 1284 C CA . ASP A 1 165 ? -0.539 12.852 -0.645 1.00 96.12 165 ASP A CA 1
ATOM 1285 C C . ASP A 1 165 ? -1.416 13.693 0.295 1.00 96.12 165 ASP A C 1
ATOM 1287 O O . ASP A 1 165 ? -0.897 14.271 1.251 1.00 96.12 165 ASP A O 1
ATOM 1291 N N . LYS A 1 166 ? -2.748 13.678 0.131 1.00 97.06 166 LYS A N 1
ATOM 1292 C CA . LYS A 1 166 ? -3.677 14.362 1.056 1.00 97.06 166 LYS A CA 1
ATOM 1293 C C . LYS A 1 166 ? -3.438 13.958 2.515 1.00 97.06 166 LYS A C 1
ATOM 1295 O O . LYS A 1 166 ? -3.347 14.816 3.387 1.00 97.06 166 LYS A O 1
ATOM 1300 N N . ILE A 1 167 ? -3.276 12.662 2.787 1.00 96.75 167 ILE A N 1
ATOM 1301 C CA . ILE A 1 167 ? -3.019 12.150 4.144 1.00 96.75 167 ILE A CA 1
ATOM 1302 C C . ILE A 1 167 ? -1.637 12.576 4.659 1.00 96.75 167 ILE A C 1
ATOM 1304 O O . ILE A 1 167 ? -1.492 12.891 5.842 1.00 96.75 167 ILE A O 1
ATOM 1308 N N . ALA A 1 168 ? -0.611 12.550 3.806 1.00 95.25 168 ALA A N 1
ATOM 1309 C CA . ALA A 1 168 ? 0.759 12.884 4.186 1.00 95.25 168 ALA A CA 1
ATOM 1310 C C . ALA A 1 168 ? 0.906 14.369 4.559 1.00 95.25 168 ALA A C 1
ATOM 1312 O O . ALA A 1 168 ? 1.592 14.682 5.532 1.00 95.25 168 ALA A O 1
ATOM 1313 N N . TYR A 1 169 ? 0.236 15.261 3.824 1.00 95.88 169 TYR A N 1
ATOM 1314 C CA . TYR A 1 169 ? 0.306 16.712 4.030 1.00 95.88 169 TYR A CA 1
ATOM 1315 C C . TYR A 1 169 ? -0.752 17.269 4.997 1.00 95.88 169 TYR A C 1
ATOM 1317 O O . TYR A 1 169 ? -0.626 18.413 5.434 1.00 95.88 169 TYR A O 1
ATOM 1325 N N . ALA A 1 170 ? -1.748 16.470 5.389 1.00 95.94 170 ALA A N 1
ATOM 1326 C CA . ALA A 1 170 ? -2.691 16.840 6.440 1.00 95.94 170 ALA A CA 1
ATOM 1327 C C . ALA A 1 170 ? -1.963 17.101 7.771 1.00 95.94 170 ALA A C 1
ATOM 1329 O O . ALA A 1 170 ? -1.175 16.280 8.258 1.00 95.94 170 ALA A O 1
ATOM 1330 N N . SER A 1 171 ? -2.250 18.249 8.383 1.00 89.56 171 SER A N 1
ATOM 1331 C CA . SER A 1 171 ? -1.513 18.737 9.559 1.00 89.56 171 SER A CA 1
ATOM 1332 C C . SER A 1 171 ? -2.062 18.166 10.866 1.00 89.56 171 SER A C 1
ATOM 1334 O O . SER A 1 171 ? -1.317 17.948 11.822 1.00 89.56 171 SER A O 1
ATOM 1336 N N . LYS A 1 172 ? -3.376 17.923 10.915 1.00 92.94 172 LYS A N 1
ATOM 13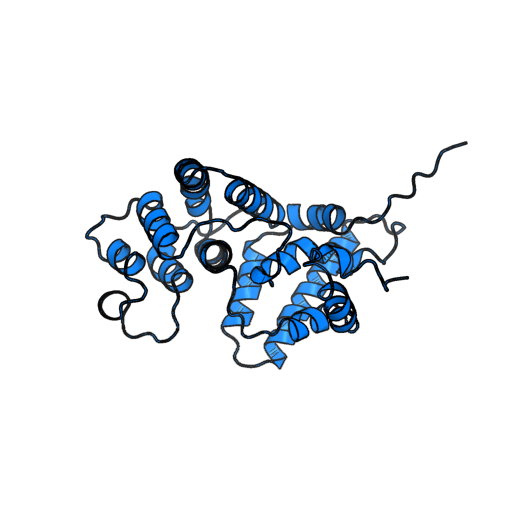37 C CA . LYS A 1 172 ? -4.103 17.502 12.120 1.00 92.94 172 LYS A CA 1
ATOM 1338 C C . LYS A 1 172 ? -4.591 16.059 12.003 1.00 92.94 172 LYS A C 1
ATOM 1340 O O . LYS A 1 172 ? -4.830 15.554 10.908 1.00 92.94 172 LYS A O 1
ATOM 1345 N N . GLN A 1 173 ? -4.750 15.380 13.138 1.00 90.50 173 GLN A N 1
ATOM 1346 C CA . GLN A 1 173 ? -5.258 14.001 13.158 1.00 90.50 173 GLN A CA 1
ATOM 1347 C C . GLN A 1 173 ? -6.732 13.938 12.737 1.00 90.50 173 GLN A C 1
ATOM 1349 O O . GLN A 1 173 ? -7.147 12.973 12.103 1.00 90.50 173 GLN A O 1
ATOM 1354 N N . GLU A 1 174 ? -7.505 14.978 13.045 1.00 93.06 174 GLU A N 1
ATOM 1355 C CA . GLU A 1 174 ? -8.916 15.110 12.683 1.00 93.06 174 GLU A CA 1
ATOM 1356 C C . GLU A 1 174 ? -9.093 15.170 11.161 1.00 93.06 174 GLU A C 1
ATOM 1358 O O . GLU A 1 174 ? -9.885 14.412 10.611 1.00 93.06 174 GLU A O 1
ATOM 1363 N N . GLU A 1 175 ? -8.273 15.976 10.480 1.00 95.38 175 GLU A N 1
ATOM 1364 C CA . GLU A 1 175 ? -8.245 16.099 9.016 1.00 95.38 175 GLU A CA 1
ATOM 1365 C C . GLU A 1 175 ? -7.909 14.756 8.349 1.00 95.38 175 GLU A C 1
ATOM 1367 O O . GLU A 1 175 ? -8.593 14.310 7.428 1.00 95.38 175 GLU A O 1
ATOM 1372 N N . LYS A 1 176 ? -6.903 14.039 8.871 1.00 95.00 176 LYS A N 1
ATOM 1373 C CA . LYS A 1 176 ? -6.573 12.683 8.398 1.00 95.00 176 LYS A CA 1
ATOM 1374 C C . LYS A 1 176 ? -7.750 11.729 8.563 1.00 95.00 176 LYS A C 1
ATOM 1376 O O . LYS A 1 176 ? -7.979 10.892 7.694 1.00 95.00 176 LYS A O 1
ATOM 1381 N N . LEU A 1 177 ? -8.494 11.844 9.662 1.00 93.88 177 LEU A N 1
ATOM 1382 C CA . LEU A 1 177 ? -9.688 11.043 9.919 1.00 93.88 177 LEU A CA 1
ATOM 1383 C C . LEU A 1 177 ? -10.798 11.335 8.903 1.00 93.88 177 LEU A C 1
ATOM 1385 O O . LEU A 1 177 ? -11.427 10.396 8.416 1.00 93.88 177 LEU A O 1
ATOM 1389 N N . GLU A 1 178 ? -11.036 12.610 8.601 1.00 95.31 178 GLU A N 1
ATOM 1390 C CA . GLU A 1 178 ? -12.034 13.065 7.627 1.00 95.31 178 GLU A CA 1
ATOM 1391 C C . GLU A 1 178 ? -11.708 12.590 6.210 1.00 95.31 178 GLU A C 1
ATOM 1393 O O . GLU A 1 178 ? -12.615 12.178 5.492 1.00 95.31 178 GLU A O 1
ATOM 1398 N N . ILE A 1 179 ? -10.424 12.558 5.837 1.00 96.38 179 ILE A N 1
ATOM 1399 C CA . ILE A 1 179 ? -9.964 12.010 4.553 1.00 96.38 179 ILE A CA 1
ATOM 1400 C C . ILE A 1 179 ? -10.103 10.480 4.533 1.00 96.38 179 ILE A C 1
ATOM 1402 O O . ILE A 1 179 ? -10.672 9.907 3.604 1.00 96.38 179 ILE A O 1
ATOM 1406 N N . LEU A 1 180 ? -9.595 9.798 5.564 1.00 96.69 180 LEU A N 1
ATOM 1407 C CA . LEU A 1 180 ? -9.509 8.336 5.586 1.00 96.69 180 LEU A CA 1
ATOM 1408 C C . LEU A 1 180 ? -10.866 7.654 5.686 1.00 96.69 180 LEU A C 1
ATOM 1410 O O . LEU A 1 180 ? -11.073 6.649 5.021 1.00 96.69 180 LEU A O 1
ATOM 1414 N N . THR A 1 181 ? -11.771 8.164 6.521 1.00 95.06 181 THR A N 1
ATOM 1415 C CA . THR A 1 181 ? -13.047 7.498 6.832 1.00 95.06 181 THR A CA 1
ATOM 1416 C C . THR A 1 181 ? -13.879 7.178 5.580 1.00 95.06 181 THR A C 1
ATOM 1418 O O . THR A 1 181 ? -14.244 6.013 5.416 1.00 95.06 181 THR A O 1
ATOM 1421 N N . PRO A 1 182 ? -14.186 8.140 4.686 1.00 95.38 182 PRO A N 1
ATOM 1422 C CA . PRO A 1 182 ? -14.895 7.835 3.447 1.00 95.38 182 PRO A CA 1
ATOM 1423 C C . PRO A 1 182 ? -14.024 7.045 2.463 1.00 95.38 182 PRO A C 1
ATOM 1425 O O . PRO A 1 182 ? -14.536 6.140 1.811 1.00 95.38 182 PRO A O 1
ATOM 1428 N N . PHE A 1 183 ? -12.718 7.327 2.386 1.00 96.81 183 PHE A N 1
ATOM 1429 C CA . PHE A 1 183 ? -11.834 6.676 1.419 1.00 96.81 183 PHE A CA 1
ATOM 1430 C C . PHE A 1 183 ? -11.677 5.174 1.671 1.00 96.81 183 PHE A C 1
ATOM 1432 O O . PHE A 1 183 ? -11.819 4.378 0.753 1.00 96.81 183 PHE A O 1
ATOM 1439 N N . ILE A 1 184 ? -11.448 4.741 2.915 1.00 96.25 184 ILE A N 1
ATOM 1440 C CA . ILE A 1 184 ? -11.267 3.308 3.194 1.00 96.25 184 ILE A CA 1
ATOM 1441 C C . ILE A 1 184 ? -12.540 2.486 2.973 1.00 96.25 184 ILE A C 1
ATOM 1443 O O . ILE A 1 184 ? -12.446 1.280 2.773 1.00 96.25 184 ILE A O 1
ATOM 1447 N N . ARG A 1 185 ? -13.717 3.127 2.996 1.00 95.19 185 ARG A N 1
ATOM 1448 C CA . ARG A 1 185 ? -14.998 2.481 2.680 1.00 95.19 185 ARG A CA 1
ATOM 1449 C C . ARG A 1 185 ? -15.208 2.270 1.181 1.00 95.19 185 ARG A C 1
ATOM 1451 O O . ARG A 1 185 ? -16.028 1.437 0.827 1.00 95.19 185 ARG A O 1
ATOM 1458 N N . SER A 1 186 ? -14.507 3.011 0.320 1.00 95.25 186 SER A N 1
ATOM 1459 C CA . SER A 1 186 ? -14.609 2.864 -1.139 1.00 95.25 186 SER A CA 1
ATOM 1460 C C . SER A 1 186 ? -13.612 1.856 -1.724 1.00 95.25 186 SER A C 1
ATOM 1462 O O . SER A 1 186 ? -13.530 1.705 -2.943 1.00 95.25 186 SER A O 1
ATOM 1464 N N . LEU A 1 187 ? -12.793 1.223 -0.881 1.00 97.38 187 LEU A N 1
ATOM 1465 C CA . LEU A 1 187 ? -11.806 0.229 -1.297 1.00 97.38 187 LEU A CA 1
ATOM 1466 C C . LEU A 1 187 ? -12.419 -1.168 -1.281 1.00 97.38 187 LEU A C 1
ATOM 1468 O O . LEU A 1 187 ? -13.166 -1.511 -0.363 1.00 97.38 187 LEU A O 1
ATOM 1472 N N . SER A 1 188 ? -12.007 -2.013 -2.226 1.00 97.44 188 SER A N 1
ATOM 1473 C CA . SER A 1 188 ? -12.221 -3.452 -2.078 1.00 97.44 188 SER A CA 1
ATOM 1474 C C . SER A 1 188 ? -11.431 -3.993 -0.882 1.00 97.44 188 SER A C 1
ATOM 1476 O O . SER A 1 188 ? -10.435 -3.406 -0.446 1.00 97.44 188 SER A O 1
ATOM 1478 N N . ALA A 1 189 ? -11.813 -5.166 -0.374 1.00 97.12 189 ALA A N 1
ATOM 1479 C CA . ALA A 1 189 ? -11.137 -5.782 0.771 1.00 97.12 189 ALA A CA 1
ATOM 1480 C C . ALA A 1 189 ? -9.621 -5.941 0.549 1.00 97.12 189 ALA A C 1
ATOM 1482 O O . ALA A 1 189 ? -8.808 -5.678 1.441 1.00 97.12 189 ALA A O 1
ATOM 1483 N N . LEU A 1 190 ? -9.227 -6.349 -0.664 1.00 97.31 190 LEU A N 1
ATOM 1484 C CA . LEU A 1 190 ? -7.825 -6.556 -1.017 1.00 97.31 190 LEU A CA 1
ATOM 1485 C C . LEU A 1 190 ? -7.063 -5.227 -1.107 1.00 97.31 190 LEU A C 1
ATOM 1487 O O . LEU A 1 190 ? -5.928 -5.137 -0.642 1.00 97.31 190 LEU A O 1
ATOM 1491 N N . GLU A 1 191 ? -7.674 -4.187 -1.666 1.00 98.31 191 GLU A N 1
ATOM 1492 C CA . GLU A 1 191 ? -7.065 -2.856 -1.711 1.00 98.31 191 GLU A CA 1
ATOM 1493 C C . GLU A 1 191 ? -6.922 -2.264 -0.316 1.00 98.31 191 GLU A C 1
ATOM 1495 O O . GLU A 1 191 ? -5.854 -1.751 0.015 1.00 98.31 191 GLU A O 1
ATOM 1500 N N . LEU A 1 192 ? -7.944 -2.413 0.530 1.00 98.12 192 LEU A N 1
ATOM 1501 C CA . LEU A 1 192 ? -7.919 -1.965 1.916 1.00 98.12 192 LEU A CA 1
ATOM 1502 C C . LEU A 1 192 ? -6.776 -2.623 2.700 1.00 98.12 192 LEU A C 1
ATOM 1504 O O . LEU A 1 192 ? -6.033 -1.931 3.397 1.00 98.12 192 LEU A O 1
ATOM 1508 N N . LYS A 1 193 ? -6.582 -3.939 2.544 1.00 97.31 193 LYS A N 1
ATOM 1509 C CA . LYS A 1 193 ? -5.453 -4.679 3.133 1.00 97.31 193 LYS A CA 1
ATOM 1510 C C . LYS A 1 193 ? -4.116 -4.020 2.789 1.00 97.31 193 LYS A C 1
ATOM 1512 O O . LYS A 1 193 ? -3.336 -3.664 3.674 1.00 97.31 193 LYS A O 1
ATOM 1517 N N . TRP A 1 194 ? -3.843 -3.843 1.500 1.00 98.06 194 TRP A N 1
ATOM 1518 C CA . TRP A 1 194 ? -2.556 -3.317 1.046 1.00 98.06 194 TRP A CA 1
ATOM 1519 C C . TRP A 1 194 ? -2.388 -1.828 1.354 1.00 98.06 194 TRP A C 1
ATOM 1521 O O . TRP A 1 194 ? -1.295 -1.410 1.735 1.00 98.06 194 TRP A O 1
ATOM 1531 N N . PHE A 1 195 ? -3.466 -1.049 1.299 1.00 98.06 195 PHE A N 1
ATOM 1532 C CA . PHE A 1 195 ? -3.491 0.343 1.733 1.00 98.06 195 PHE A CA 1
ATOM 1533 C C . PHE A 1 195 ? -3.119 0.494 3.214 1.00 98.06 195 PHE A C 1
ATOM 1535 O O . PHE A 1 195 ? -2.227 1.276 3.551 1.00 98.06 195 PHE A O 1
ATOM 1542 N N . VAL A 1 196 ? -3.736 -0.298 4.100 1.00 97.44 196 VAL A N 1
ATOM 1543 C CA . VAL A 1 196 ? -3.414 -0.313 5.536 1.00 97.44 196 VAL A CA 1
ATOM 1544 C C . VAL A 1 196 ? -1.933 -0.593 5.744 1.00 97.44 196 VAL A C 1
ATOM 1546 O O . VAL A 1 196 ? -1.288 0.091 6.538 1.00 97.44 196 VAL A O 1
ATOM 1549 N N . ARG A 1 197 ? -1.369 -1.549 5.005 1.00 96.31 197 ARG A N 1
ATOM 1550 C CA . ARG A 1 197 ? 0.049 -1.902 5.094 1.00 96.31 197 ARG A CA 1
ATOM 1551 C C . ARG A 1 197 ? 0.965 -0.752 4.635 1.00 96.31 197 ARG A C 1
ATOM 1553 O O . ARG A 1 197 ? 1.919 -0.408 5.332 1.00 96.31 197 ARG A O 1
ATOM 1560 N N . ILE A 1 198 ? 0.625 -0.081 3.531 1.00 97.25 198 ILE A N 1
ATOM 1561 C CA . ILE A 1 198 ? 1.356 1.093 3.018 1.00 97.25 198 ILE A CA 1
ATOM 1562 C C . ILE A 1 198 ? 1.349 2.247 4.027 1.00 97.25 198 ILE A C 1
ATOM 1564 O O . ILE A 1 198 ? 2.401 2.822 4.304 1.00 97.25 198 ILE A O 1
ATOM 1568 N N . VAL A 1 199 ? 0.185 2.583 4.587 1.00 96.94 199 VAL A N 1
ATOM 1569 C CA . VAL A 1 199 ? 0.033 3.767 5.446 1.00 96.94 199 VAL A CA 1
ATOM 1570 C C . VAL A 1 199 ? 0.541 3.518 6.863 1.00 96.94 199 VAL A C 1
ATOM 1572 O O . VAL A 1 199 ? 1.212 4.380 7.427 1.00 96.94 199 VAL A O 1
ATOM 1575 N N . SER A 1 200 ? 0.232 2.354 7.442 1.00 94.81 200 SER A N 1
ATOM 1576 C CA . SER A 1 200 ? 0.481 2.097 8.866 1.00 94.81 200 SER A CA 1
ATOM 1577 C C . SER A 1 200 ? 1.846 1.493 9.192 1.00 94.81 200 SER A C 1
ATOM 1579 O O . SER A 1 200 ? 2.298 1.623 10.330 1.00 94.81 200 SER A O 1
ATOM 1581 N N . LEU A 1 201 ? 2.495 0.846 8.215 1.00 91.31 201 LEU A N 1
ATOM 1582 C CA . LEU A 1 201 ? 3.825 0.244 8.368 1.00 91.31 201 LEU A CA 1
ATOM 1583 C C . LEU A 1 201 ? 4.877 0.877 7.458 1.00 91.31 201 LEU A C 1
ATOM 1585 O O . LEU A 1 201 ? 6.052 0.880 7.808 1.00 91.31 201 LEU A O 1
ATOM 1589 N N . ARG A 1 202 ? 4.474 1.389 6.286 1.00 91.50 202 ARG A N 1
ATOM 1590 C CA . ARG A 1 202 ? 5.395 1.732 5.187 1.00 91.50 202 ARG A CA 1
ATOM 1591 C C . ARG A 1 202 ? 6.322 0.572 4.809 1.00 91.50 202 ARG A C 1
ATOM 1593 O O . ARG A 1 202 ? 7.424 0.784 4.309 1.00 91.50 202 ARG A O 1
ATOM 1600 N N . GLU A 1 203 ? 5.852 -0.657 4.982 1.00 90.69 203 GLU A N 1
ATOM 1601 C CA . GLU A 1 203 ? 6.562 -1.870 4.599 1.00 90.69 203 GLU A CA 1
ATOM 1602 C C . GLU A 1 203 ? 5.557 -2.940 4.185 1.00 90.69 203 GLU A C 1
ATOM 1604 O O . GLU A 1 203 ? 4.582 -3.173 4.886 1.00 90.69 203 GLU A O 1
ATOM 1609 N N . LEU A 1 204 ? 5.783 -3.593 3.042 1.00 93.19 204 LEU A N 1
ATOM 1610 C CA . LEU A 1 204 ? 4.844 -4.571 2.484 1.00 93.19 204 LEU A CA 1
ATOM 1611 C C . LEU A 1 204 ? 5.109 -6.027 2.903 1.00 93.19 204 LEU A C 1
ATOM 1613 O O . LEU A 1 204 ? 4.282 -6.890 2.618 1.00 93.19 204 LEU A O 1
ATOM 1617 N N . HIS A 1 205 ? 6.270 -6.314 3.501 1.00 90.44 205 HIS A N 1
ATOM 1618 C CA . HIS A 1 205 ? 6.719 -7.663 3.875 1.00 90.44 205 HIS A CA 1
ATOM 1619 C C . HIS A 1 205 ? 6.586 -8.719 2.752 1.00 90.44 205 HIS A C 1
ATOM 1621 O O . HIS A 1 205 ? 6.281 -9.885 2.986 1.00 90.44 205 HIS A O 1
ATOM 1627 N N . LEU A 1 206 ? 6.876 -8.341 1.501 1.00 93.75 206 LEU A N 1
ATOM 1628 C CA . LEU A 1 206 ? 6.756 -9.233 0.333 1.00 93.75 206 LEU A CA 1
ATOM 1629 C C . LEU A 1 206 ? 7.838 -10.324 0.263 1.00 93.75 206 LEU A C 1
ATOM 1631 O O . LEU A 1 206 ? 7.860 -11.114 -0.683 1.00 93.75 206 LEU A O 1
ATOM 1635 N N . GLY A 1 207 ? 8.781 -10.358 1.209 1.00 91.12 207 GLY A N 1
ATOM 1636 C CA . GLY A 1 207 ? 9.947 -11.246 1.171 1.00 91.12 207 GLY A CA 1
ATOM 1637 C C . GLY A 1 207 ? 10.831 -11.016 -0.060 1.00 91.12 207 GLY A C 1
ATOM 1638 O O . GLY A 1 207 ? 11.375 -11.970 -0.617 1.00 91.12 207 GLY A O 1
ATOM 1639 N N . LEU A 1 208 ? 10.916 -9.766 -0.522 1.00 93.12 208 LEU A N 1
ATOM 1640 C CA . LEU A 1 208 ? 11.797 -9.309 -1.591 1.00 93.12 208 LEU A CA 1
ATOM 1641 C C . LEU A 1 208 ? 12.743 -8.256 -1.024 1.00 93.12 208 LEU A C 1
ATOM 1643 O O . LEU A 1 208 ? 12.299 -7.304 -0.391 1.00 93.12 208 LEU A O 1
ATOM 1647 N N . SER A 1 209 ? 14.041 -8.404 -1.280 1.00 92.88 209 SER A N 1
ATOM 1648 C CA . SER A 1 209 ? 14.994 -7.338 -0.977 1.00 92.88 209 SER A CA 1
ATOM 1649 C C . SER A 1 209 ? 14.878 -6.207 -1.999 1.00 92.88 209 SER A C 1
ATOM 1651 O O . SER A 1 209 ? 14.581 -6.457 -3.171 1.00 92.88 209 SER A O 1
ATOM 1653 N N . THR A 1 210 ? 15.214 -4.983 -1.590 1.00 91.19 210 THR A N 1
ATOM 1654 C CA . THR A 1 210 ? 15.313 -3.811 -2.477 1.00 91.19 210 THR A CA 1
ATOM 1655 C C . THR A 1 210 ? 16.161 -4.119 -3.708 1.00 91.19 210 THR A C 1
ATOM 1657 O O . THR A 1 210 ? 15.726 -3.909 -4.836 1.00 91.19 210 THR A O 1
ATOM 1660 N N . LYS A 1 211 ? 17.329 -4.751 -3.513 1.00 91.50 211 LYS A N 1
ATOM 1661 C CA . LYS A 1 211 ? 18.199 -5.210 -4.606 1.00 91.50 211 LYS A CA 1
ATOM 1662 C C . LYS A 1 211 ? 17.459 -6.108 -5.600 1.00 91.50 211 LYS A C 1
ATOM 1664 O O . LYS A 1 211 ? 17.621 -5.933 -6.799 1.00 91.50 211 LYS A O 1
ATOM 1669 N N . THR A 1 212 ? 16.644 -7.049 -5.120 1.00 93.88 212 THR A N 1
ATOM 1670 C CA . THR A 1 212 ? 15.884 -7.957 -5.993 1.00 93.88 212 THR A CA 1
ATOM 1671 C C . THR A 1 212 ? 14.847 -7.208 -6.820 1.00 93.88 212 THR A C 1
ATOM 1673 O O . THR A 1 212 ? 14.766 -7.435 -8.024 1.00 93.88 212 THR A O 1
ATOM 1676 N N . VAL A 1 213 ? 14.084 -6.312 -6.185 1.00 93.50 213 VAL A N 1
ATOM 1677 C CA . VAL A 1 213 ? 13.100 -5.466 -6.873 1.00 93.50 213 VAL A CA 1
ATOM 1678 C C . VAL A 1 213 ? 13.780 -4.655 -7.973 1.00 93.50 213 VAL A C 1
ATOM 1680 O O . VAL A 1 213 ? 13.361 -4.715 -9.126 1.00 93.50 213 VAL A O 1
ATOM 1683 N N . LEU A 1 214 ? 14.878 -3.974 -7.641 1.00 90.19 214 LEU A N 1
ATOM 1684 C CA . LEU A 1 214 ? 15.636 -3.158 -8.586 1.00 90.19 214 LEU A CA 1
ATOM 1685 C C . LEU A 1 214 ? 16.220 -3.991 -9.734 1.00 90.19 214 LEU A C 1
ATOM 1687 O O . LEU A 1 214 ? 16.112 -3.586 -10.882 1.00 90.19 214 LEU A O 1
ATOM 1691 N N . THR A 1 215 ? 16.766 -5.183 -9.473 1.00 90.94 215 THR A N 1
ATOM 1692 C CA . THR A 1 215 ? 17.249 -6.070 -10.547 1.00 90.94 215 THR A CA 1
ATOM 1693 C C . THR A 1 215 ? 16.128 -6.507 -11.496 1.00 90.94 215 THR A C 1
ATOM 1695 O O . THR A 1 215 ? 16.377 -6.650 -12.689 1.00 90.94 215 THR A O 1
ATOM 1698 N N . CYS A 1 216 ? 14.901 -6.714 -11.000 1.00 91.19 216 CYS A N 1
ATOM 1699 C CA . CYS A 1 216 ? 13.746 -7.023 -11.852 1.00 91.19 216 CYS A CA 1
ATOM 1700 C C . CYS A 1 216 ? 13.302 -5.833 -12.711 1.00 91.19 216 CYS A C 1
ATOM 1702 O O . CYS A 1 216 ? 12.718 -6.050 -13.770 1.00 91.19 216 CYS A O 1
ATOM 1704 N N . VAL A 1 217 ? 13.559 -4.610 -12.247 1.00 87.00 217 VAL A N 1
ATOM 1705 C CA . VAL A 1 217 ? 13.301 -3.365 -12.975 1.00 87.00 217 VAL A CA 1
ATOM 1706 C C . VAL A 1 217 ? 14.350 -3.156 -14.069 1.00 87.00 217 VAL A C 1
ATOM 1708 O O . VAL A 1 217 ? 13.994 -2.977 -15.228 1.00 87.00 217 VAL A O 1
ATOM 1711 N N . HIS A 1 218 ? 15.637 -3.197 -13.716 1.00 83.94 218 HIS A N 1
ATOM 1712 C CA . HIS A 1 218 ? 16.742 -3.089 -14.666 1.00 83.94 218 HIS A CA 1
ATOM 1713 C C . HIS A 1 218 ? 18.038 -3.673 -14.065 1.00 83.94 218 HIS A C 1
ATOM 1715 O O . HIS A 1 218 ? 18.327 -3.418 -12.892 1.00 83.94 218 HIS A O 1
ATOM 1721 N N . PRO A 1 219 ? 18.885 -4.389 -14.834 1.00 86.00 219 PRO A N 1
ATOM 1722 C CA . PRO A 1 219 ? 20.132 -4.963 -14.316 1.00 86.00 219 PRO A CA 1
ATOM 1723 C C . PRO A 1 219 ? 21.076 -3.946 -13.653 1.00 86.00 219 PRO A C 1
ATOM 1725 O O . PRO A 1 219 ? 21.717 -4.276 -12.658 1.00 86.00 219 PRO A O 1
ATOM 1728 N N . ALA A 1 220 ? 21.120 -2.707 -14.160 1.00 81.62 220 ALA A N 1
ATOM 1729 C CA . ALA A 1 220 ? 21.943 -1.621 -13.612 1.00 81.62 220 ALA A CA 1
ATOM 1730 C C . ALA A 1 220 ? 21.262 -0.803 -12.492 1.00 81.62 220 ALA A C 1
ATOM 1732 O O . ALA A 1 220 ? 21.904 0.037 -11.867 1.00 81.62 220 ALA A O 1
ATOM 1733 N N . ALA A 1 221 ? 19.975 -1.022 -12.196 1.00 84.00 221 ALA A N 1
ATOM 1734 C CA . ALA A 1 221 ? 19.281 -0.236 -11.170 1.00 84.00 221 ALA A CA 1
ATOM 1735 C C . ALA A 1 221 ? 19.901 -0.364 -9.760 1.00 84.00 221 ALA A C 1
ATOM 1737 O O . ALA A 1 221 ? 19.998 0.654 -9.078 1.00 84.00 221 ALA A O 1
ATOM 1738 N N . PRO A 1 222 ? 20.380 -1.541 -9.296 1.00 86.81 222 PRO A N 1
ATOM 1739 C CA . PRO A 1 222 ? 21.014 -1.642 -7.980 1.00 86.81 222 PRO A C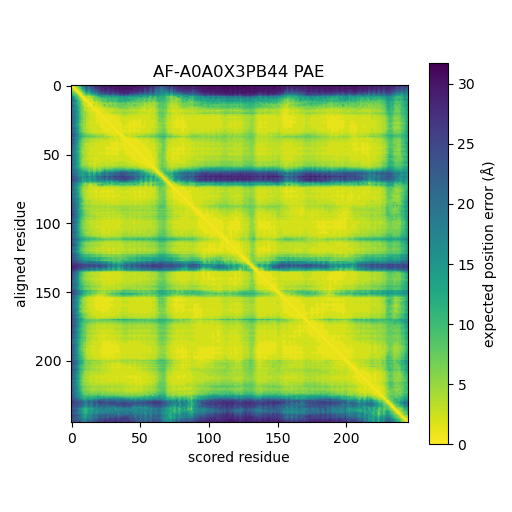A 1
ATOM 1740 C C . PRO A 1 222 ? 22.291 -0.806 -7.825 1.00 86.81 222 PRO A C 1
ATOM 1742 O O . PRO A 1 222 ? 22.537 -0.280 -6.742 1.00 86.81 222 PRO A O 1
ATOM 1745 N N . SER A 1 223 ? 23.116 -0.688 -8.871 1.00 83.25 223 SER A N 1
ATOM 1746 C CA . SER A 1 223 ? 24.342 0.119 -8.803 1.00 83.25 223 SER A CA 1
ATOM 1747 C C . SER A 1 223 ? 24.017 1.607 -8.759 1.00 83.25 223 SER A C 1
ATOM 1749 O O . SER A 1 223 ? 24.568 2.313 -7.920 1.00 83.25 223 SER A O 1
ATOM 1751 N N . ILE A 1 224 ? 23.073 2.061 -9.591 1.00 78.06 224 ILE A N 1
ATOM 1752 C CA . ILE A 1 224 ? 22.587 3.449 -9.586 1.00 78.06 224 ILE A CA 1
ATOM 1753 C C . ILE A 1 224 ? 21.990 3.787 -8.216 1.00 78.06 224 ILE A C 1
ATOM 1755 O O . ILE A 1 224 ? 22.365 4.786 -7.610 1.00 78.06 224 ILE A O 1
ATOM 1759 N N . TRP A 1 225 ? 21.136 2.906 -7.684 1.00 77.44 225 TRP A N 1
ATOM 1760 C CA . TRP A 1 225 ? 20.544 3.055 -6.357 1.00 77.44 225 TRP A CA 1
ATOM 1761 C C . TRP A 1 225 ? 21.596 3.292 -5.280 1.00 77.44 225 TRP A C 1
ATOM 1763 O O . TRP A 1 225 ? 21.530 4.287 -4.567 1.00 77.44 225 TRP A O 1
ATOM 1773 N N . ASN A 1 226 ? 22.603 2.421 -5.192 1.00 76.69 226 ASN A N 1
ATOM 1774 C CA . ASN A 1 226 ? 23.625 2.510 -4.152 1.00 76.69 226 ASN A CA 1
ATOM 1775 C C . ASN A 1 226 ? 24.385 3.840 -4.184 1.00 76.69 226 ASN A C 1
ATOM 1777 O O . ASN A 1 226 ? 24.672 4.385 -3.126 1.00 76.69 226 ASN A O 1
ATOM 1781 N N . VAL A 1 227 ? 24.671 4.381 -5.371 1.00 68.94 227 VAL A N 1
ATOM 1782 C CA . VAL A 1 227 ? 25.331 5.688 -5.505 1.00 68.94 227 VAL A CA 1
ATOM 1783 C C . VAL A 1 227 ? 24.381 6.819 -5.103 1.00 68.94 227 VAL A C 1
ATOM 1785 O O . VAL A 1 227 ? 24.782 7.731 -4.389 1.00 68.94 227 VAL A O 1
ATOM 1788 N N . THR A 1 228 ? 23.104 6.736 -5.486 1.00 67.44 228 THR A N 1
ATOM 1789 C CA . THR A 1 228 ? 22.099 7.755 -5.138 1.00 67.44 228 THR A CA 1
ATOM 1790 C C . THR A 1 228 ? 21.693 7.763 -3.666 1.00 67.44 228 THR A C 1
ATOM 1792 O O . THR A 1 228 ? 21.158 8.758 -3.211 1.00 67.44 228 THR A O 1
ATOM 1795 N N . GLN A 1 229 ? 21.916 6.696 -2.895 1.00 62.72 229 GLN A N 1
ATOM 1796 C CA . GLN A 1 229 ? 21.590 6.689 -1.460 1.00 62.72 229 GLN A CA 1
ATOM 1797 C C . GLN A 1 229 ? 22.718 7.267 -0.583 1.00 62.72 229 GLN A C 1
ATOM 1799 O O . GLN A 1 229 ? 22.503 7.549 0.595 1.00 62.72 229 GLN A O 1
ATOM 1804 N N . VAL A 1 230 ? 23.921 7.457 -1.135 1.00 48.31 230 VAL A N 1
ATOM 1805 C CA . VAL A 1 230 ? 25.083 7.990 -0.413 1.00 48.31 230 VAL A CA 1
ATOM 1806 C C . VAL A 1 230 ? 25.163 9.499 -0.658 1.00 48.31 230 VAL A C 1
ATOM 1808 O O . VAL A 1 230 ? 25.730 9.948 -1.646 1.00 48.31 230 VAL A O 1
ATOM 1811 N N . GLY A 1 231 ? 24.566 10.296 0.234 1.00 45.16 231 GLY A N 1
ATOM 1812 C CA . GLY A 1 231 ? 24.735 11.759 0.246 1.00 45.16 231 GLY A CA 1
ATOM 1813 C C . GLY A 1 231 ? 23.495 12.549 0.663 1.00 45.16 231 GLY A C 1
ATOM 1814 O O . GLY A 1 231 ? 23.632 13.565 1.327 1.00 45.16 231 GLY A O 1
ATOM 1815 N N . PHE A 1 232 ? 22.301 12.062 0.331 1.00 42.62 232 PHE A N 1
ATOM 1816 C CA . PHE A 1 232 ? 20.981 12.537 0.772 1.00 42.62 232 PHE A CA 1
ATOM 1817 C C . PHE A 1 232 ? 19.977 11.430 0.381 1.00 42.62 232 PHE A C 1
ATOM 1819 O O . PHE A 1 232 ? 20.244 10.722 -0.589 1.00 42.62 232 PHE A O 1
ATOM 1826 N N . PRO A 1 233 ? 18.845 11.219 1.073 1.00 49.91 233 PRO A N 1
ATOM 1827 C CA . PRO A 1 233 ? 17.788 10.342 0.569 1.00 49.91 233 PRO A CA 1
ATOM 1828 C C . PRO A 1 233 ? 17.195 10.950 -0.713 1.00 49.91 233 PRO A C 1
ATOM 1830 O O . PRO A 1 233 ? 16.260 11.747 -0.669 1.00 49.91 233 PRO A O 1
ATOM 1833 N N . PHE A 1 234 ? 17.788 10.635 -1.865 1.00 48.72 234 PHE A N 1
ATOM 1834 C CA . PHE A 1 234 ? 17.288 11.084 -3.158 1.00 48.72 234 PHE A CA 1
ATOM 1835 C C . PHE A 1 234 ? 16.001 10.315 -3.499 1.00 48.72 234 PHE A C 1
ATOM 1837 O O . PHE A 1 234 ? 15.911 9.115 -3.206 1.00 48.72 234 PHE A O 1
ATOM 1844 N N . PRO A 1 235 ? 14.989 10.976 -4.088 1.00 54.81 235 PRO A N 1
ATOM 1845 C CA . PRO A 1 235 ? 13.741 10.311 -4.411 1.00 54.8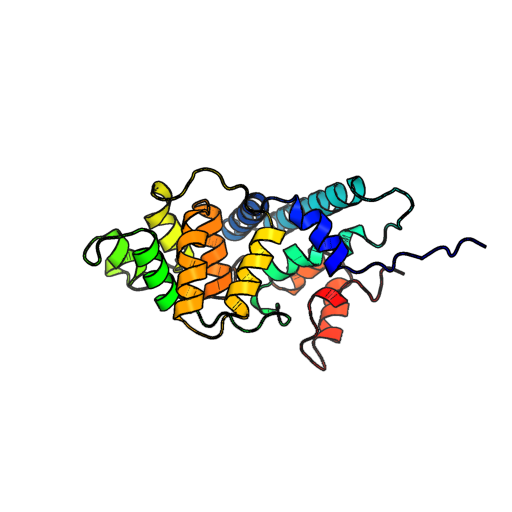1 235 PRO A CA 1
ATOM 1846 C C . PRO A 1 235 ? 13.957 9.190 -5.444 1.00 54.81 235 PRO A C 1
ATOM 1848 O O . PRO A 1 235 ? 14.884 9.204 -6.256 1.00 54.81 235 PRO A O 1
ATOM 1851 N N . ILE A 1 236 ? 13.084 8.178 -5.394 1.00 58.06 236 ILE A N 1
ATOM 1852 C CA . ILE A 1 236 ? 13.085 7.004 -6.291 1.00 58.06 236 ILE A CA 1
ATOM 1853 C C . ILE A 1 236 ? 12.978 7.422 -7.782 1.00 58.06 236 ILE A C 1
ATOM 1855 O O . ILE A 1 236 ? 13.242 6.625 -8.679 1.00 58.06 236 ILE A O 1
ATOM 1859 N N . ASP A 1 237 ? 12.624 8.676 -8.062 1.00 53.41 237 ASP A N 1
ATOM 1860 C CA . ASP A 1 237 ? 12.408 9.255 -9.390 1.00 53.41 237 ASP A CA 1
ATOM 1861 C C . ASP A 1 237 ? 13.691 9.350 -10.233 1.00 53.41 237 ASP A C 1
ATOM 1863 O O . ASP A 1 237 ? 13.626 9.261 -11.459 1.00 53.41 237 ASP A O 1
ATOM 1867 N N . ARG A 1 238 ? 14.869 9.466 -9.601 1.00 53.59 238 ARG A N 1
ATOM 1868 C CA . ARG A 1 238 ? 16.158 9.625 -10.302 1.00 53.59 238 ARG A CA 1
ATOM 1869 C C . ARG A 1 238 ? 16.870 8.329 -10.679 1.00 53.59 238 ARG A C 1
ATOM 1871 O O . ARG A 1 238 ? 17.847 8.385 -11.424 1.00 53.59 238 ARG A O 1
ATOM 1878 N N . LEU A 1 239 ? 16.360 7.170 -10.257 1.00 55.31 239 LEU A N 1
ATOM 1879 C CA . LEU A 1 239 ? 16.889 5.844 -10.624 1.00 55.31 239 LEU A CA 1
ATOM 1880 C C . LEU A 1 239 ? 17.021 5.623 -12.138 1.00 55.31 239 LEU A C 1
ATOM 1882 O O . LEU A 1 239 ? 17.848 4.822 -12.569 1.00 55.31 239 LEU A O 1
ATOM 1886 N N . PHE A 1 240 ? 16.206 6.314 -12.935 1.00 53.38 240 PHE A N 1
ATOM 1887 C CA . PHE A 1 240 ? 16.075 6.068 -14.370 1.00 53.38 240 PHE A CA 1
ATOM 1888 C C . PHE A 1 240 ? 16.725 7.128 -15.262 1.00 53.38 240 PHE A C 1
ATOM 1890 O O . PHE A 1 240 ? 16.767 6.942 -16.472 1.00 53.38 240 PHE A O 1
ATOM 1897 N N . PHE A 1 241 ? 17.264 8.212 -14.696 1.00 49.09 241 PHE A N 1
ATOM 1898 C CA . PHE A 1 241 ? 17.809 9.312 -15.499 1.00 49.09 241 PHE A CA 1
ATOM 1899 C C . PHE A 1 241 ? 19.251 9.099 -15.977 1.00 49.09 241 PHE A C 1
ATOM 1901 O O . PHE A 1 241 ? 19.668 9.763 -16.919 1.00 49.09 241 PHE A O 1
ATOM 1908 N N . ALA A 1 242 ? 20.029 8.210 -15.350 1.00 42.44 242 ALA A N 1
ATOM 1909 C CA . ALA A 1 242 ? 21.484 8.246 -15.526 1.00 42.44 242 ALA A CA 1
ATOM 1910 C C . ALA A 1 242 ? 22.067 7.314 -16.608 1.00 42.44 242 ALA A C 1
ATOM 1912 O O . ALA A 1 242 ? 23.196 7.552 -17.016 1.00 42.44 242 ALA A O 1
ATOM 1913 N N . HIS A 1 243 ? 21.360 6.275 -17.082 1.00 40.22 243 HIS A N 1
ATOM 1914 C CA . HIS A 1 243 ? 21.967 5.273 -17.988 1.00 40.22 243 HIS A CA 1
ATOM 1915 C C . HIS A 1 243 ? 21.014 4.643 -19.026 1.00 40.22 243 HIS A C 1
ATOM 1917 O O . HIS A 1 243 ? 21.225 3.510 -19.448 1.00 40.22 243 HIS A O 1
ATOM 1923 N N . ALA A 1 244 ? 19.967 5.360 -19.443 1.00 39.38 244 ALA A N 1
ATOM 1924 C CA . ALA A 1 244 ? 19.180 5.014 -20.639 1.00 39.38 244 ALA A CA 1
ATOM 1925 C C . ALA A 1 244 ? 19.541 5.899 -21.856 1.00 39.38 244 ALA A C 1
ATOM 1927 O O . ALA A 1 244 ? 18.729 6.057 -22.767 1.00 39.38 244 ALA A O 1
ATOM 1928 N N . LEU A 1 245 ? 20.749 6.478 -21.835 1.00 33.28 245 LEU A N 1
ATOM 1929 C CA . LEU A 1 245 ? 21.444 7.099 -22.966 1.00 33.28 245 LEU A CA 1
ATOM 1930 C C . LEU A 1 245 ? 22.673 6.255 -23.308 1.00 33.28 245 LEU A C 1
ATOM 1932 O O . LEU A 1 245 ? 23.388 5.882 -22.347 1.00 33.28 245 LEU A O 1
#

InterPro domains:
  IPR012308 DNA ligase, ATP-dependent, N-terminal [PF04675] (23-218)
  IPR029710 DNA ligase 4 [PTHR45997] (17-228)
  IPR036599 DNA ligase, ATP-dependent, N-terminal domain superfamily [G3DSA:1.10.3260.10] (12-230)
  IPR036599 DNA ligase, ATP-dependent, N-terminal domain superfamily [SSF117018] (19-218)

Solvent-accessible surface area (backbone atoms only — not comparable to full-atom values): 13761 Å² total; per-residue (Å²): 136,82,82,79,78,75,81,74,90,46,34,68,60,55,9,42,63,49,24,56,76,36,52,35,59,61,54,39,52,49,51,53,56,29,49,75,48,89,49,66,68,60,38,51,54,53,52,38,51,49,51,50,55,50,28,57,53,44,58,72,72,49,62,95,82,66,65,81,65,50,40,74,33,25,43,39,71,56,49,41,67,75,41,37,75,58,39,63,82,52,63,75,55,86,40,44,55,75,53,50,30,52,46,52,29,59,54,70,67,45,52,78,87,36,68,64,29,41,22,46,70,32,39,89,36,51,91,56,54,41,96,58,89,88,61,53,63,29,56,45,47,31,74,66,40,37,91,75,28,43,92,66,55,92,49,16,42,35,59,49,48,56,52,51,48,54,39,29,70,42,88,47,74,67,56,36,46,66,57,44,37,63,53,60,61,60,27,18,32,64,43,39,21,53,47,46,26,50,56,36,65,24,49,79,78,45,87,67,55,71,60,55,56,29,42,59,73,34,81,62,35,44,62,48,44,59,58,48,58,65,88,50,84,57,48,70,68,59,62,56,72,80,73,71,118

Sequence (245 aa):
MTESTSCQFIPSVEGARIASEFPFYILCKLFERLSCSQVMKKKKEALSAFIRNWVIRYENQIEKNSAIAAGVGSFYPVLRLLLPSYDYSRPAYGIGQSTMARICVKAFGLAPKGLSARTLLHFNNPKFSGKQDGRDLADCVFSVLADYCEAESDLTISGLHEQLDKIAYASKQEEKLEILTPFIRSLSALELKWFVRIVSLRELHLGLSTKTVLTCVHPAAPSIWNVTQVGFPFPIDRLFFAHAL

Secondary structure (DSSP, 8-state):
----------HHHHHHHHHTTSBHHHHHHHHHHHHH---HHHHHHHHHHHHHHHHHHHHHHS-TTS-TTHHHHTTHHHHHHHSGGG-TTSPP----HHHHHHHHHHHTT--TTSHHHHHHHTTT-HHHH-S-TT--HHHHHHHHHGGGSBS----BHHHHHHHHHHHHH--SHHHHHHHHHHHHHTSBHHHHHHHHHHHHTS----S--HHHHHHHH-TTHHHHHHHHTSSS---GGGGGSSS--

Mean predicted aligned error: 7.28 Å

Organism: Schistocephalus solidus (NCBI:txid70667)

pLDDT: mean 84.49, std 16.96, range [33.22, 98.31]